Protein AF-0000000085066385 (afdb_homodimer)

Structure (mmCIF, N/CA/C/O backbone):
data_AF-0000000085066385-model_v1
#
loop_
_entity.id
_entity.type
_entity.pdbx_description
1 polymer 'Conserved domain protein'
#
loop_
_atom_site.group_PDB
_atom_site.id
_atom_site.type_symbol
_atom_site.label_atom_id
_atom_site.label_alt_id
_atom_site.label_comp_id
_atom_site.label_asym_id
_atom_site.label_entity_id
_atom_site.label_seq_id
_atom_site.pdbx_PDB_ins_code
_atom_site.Cartn_x
_atom_site.Cartn_y
_atom_site.Cartn_z
_atom_site.occupancy
_atom_site.B_iso_or_equiv
_atom_site.auth_seq_id
_atom_site.auth_comp_id
_atom_site.auth_asym_id
_atom_site.auth_atom_id
_atom_site.pdbx_PDB_model_num
ATOM 1 N N . MET A 1 1 ? -27.312 9.336 3.762 1 67.31 1 MET A N 1
ATOM 2 C CA . MET A 1 1 ? -26.078 8.797 3.209 1 67.31 1 MET A CA 1
ATOM 3 C C . MET A 1 1 ? -25.656 7.539 3.963 1 67.31 1 MET A C 1
ATOM 5 O O . MET A 1 1 ? -25.812 7.453 5.18 1 67.31 1 MET A O 1
ATOM 9 N N . SER A 1 2 ? -25.406 6.488 3.227 1 78.81 2 SER A N 1
ATOM 10 C CA . SER A 1 2 ? -24.984 5.27 3.908 1 78.81 2 SER A CA 1
ATOM 11 C C . SER A 1 2 ? -23.734 5.516 4.766 1 78.81 2 SER A C 1
ATOM 13 O O . SER A 1 2 ? -23.031 6.504 4.57 1 78.81 2 SER A O 1
ATOM 15 N N . ILE A 1 3 ? -23.688 4.879 5.781 1 80.56 3 ILE A N 1
ATOM 16 C CA . ILE A 1 3 ? -22.547 4.98 6.68 1 80.56 3 ILE A CA 1
ATOM 17 C C . ILE A 1 3 ? -21.25 4.906 5.875 1 80.56 3 ILE A C 1
ATOM 19 O O . ILE A 1 3 ? -20.297 5.637 6.156 1 80.56 3 ILE A O 1
ATOM 23 N N . SER A 1 4 ? -21.328 4.125 4.875 1 87 4 SER A N 1
ATOM 24 C CA . SER A 1 4 ? -20.141 3.961 4.031 1 87 4 SER A CA 1
ATOM 25 C C . SER A 1 4 ? -19.859 5.219 3.215 1 87 4 SER A C 1
ATOM 27 O O . SER A 1 4 ? -18.719 5.625 3.059 1 87 4 SER A O 1
ATOM 29 N N . SER A 1 5 ? -20.875 5.809 2.699 1 92 5 SER A N 1
ATOM 30 C CA . SER A 1 5 ? -20.719 7.031 1.917 1 92 5 SER A CA 1
ATOM 31 C C . SER A 1 5 ? -20.219 8.18 2.783 1 92 5 SER A C 1
ATOM 33 O O . SER A 1 5 ? -19.391 8.984 2.346 1 92 5 SER A O 1
ATOM 35 N N . LYS A 1 6 ? -20.719 8.227 3.965 1 95.81 6 LYS A N 1
ATOM 36 C CA . LYS A 1 6 ? -20.297 9.289 4.879 1 95.81 6 LYS A CA 1
ATOM 37 C C . LYS A 1 6 ? -18.828 9.148 5.242 1 95.81 6 LYS A C 1
ATOM 39 O O . LYS A 1 6 ? -18.094 10.141 5.27 1 95.81 6 LYS A O 1
ATOM 44 N N . ALA A 1 7 ? -18.391 7.969 5.574 1 97.69 7 ALA A N 1
ATOM 45 C CA . ALA A 1 7 ? -16.984 7.723 5.91 1 97.69 7 ALA A CA 1
ATOM 46 C C . ALA A 1 7 ? -16.062 8.094 4.75 1 97.69 7 ALA A C 1
ATOM 48 O O . ALA A 1 7 ? -14.992 8.664 4.961 1 97.69 7 ALA A O 1
ATOM 49 N N . LYS A 1 8 ? -16.5 7.77 3.545 1 98.44 8 LYS A N 1
ATOM 50 C CA . LYS A 1 8 ? -15.727 8.125 2.359 1 98.44 8 LYS A CA 1
ATOM 51 C C . LYS A 1 8 ? -15.625 9.641 2.207 1 98.44 8 LYS A C 1
ATOM 53 O O . LYS A 1 8 ? -14.562 10.164 1.85 1 98.44 8 LYS A O 1
ATOM 58 N N . GLU A 1 9 ? -16.719 10.297 2.438 1 98.12 9 GLU A N 1
ATOM 59 C CA . GLU A 1 9 ? -16.734 11.75 2.355 1 98.12 9 GLU A CA 1
ATOM 60 C C . GLU A 1 9 ? -15.812 12.367 3.406 1 98.12 9 GLU A C 1
ATOM 62 O O . GLU A 1 9 ? -15.055 13.297 3.107 1 98.12 9 GLU A O 1
ATOM 67 N N . ILE A 1 10 ? -15.898 11.891 4.594 1 98.44 10 ILE A N 1
ATOM 68 C CA . ILE A 1 10 ? -15.055 12.367 5.68 1 98.44 10 ILE A CA 1
ATOM 69 C C . ILE A 1 10 ? -13.586 12.18 5.312 1 98.44 10 ILE A C 1
ATOM 71 O O . ILE A 1 10 ? -12.773 13.094 5.473 1 98.44 10 ILE A O 1
ATOM 75 N N . LEU A 1 11 ? -13.242 11.016 4.824 1 98.75 11 LEU A N 1
ATOM 76 C CA . LEU A 1 11 ? -11.852 10.719 4.473 1 98.75 11 LEU A CA 1
ATOM 77 C C . LEU A 1 11 ? -11.367 11.641 3.361 1 98.75 11 LEU A C 1
ATOM 79 O O . LEU A 1 11 ? -10.227 12.109 3.391 1 98.75 11 LEU A O 1
ATOM 83 N N . THR A 1 12 ? -12.227 11.883 2.354 1 98.75 12 THR A N 1
ATOM 84 C CA . THR A 1 12 ? -11.891 12.789 1.26 1 98.75 12 THR A CA 1
ATOM 85 C C . THR A 1 12 ? -11.594 14.188 1.787 1 98.75 12 THR A C 1
ATOM 87 O O . THR A 1 12 ? -10.594 14.797 1.409 1 98.75 12 THR A O 1
ATOM 90 N N . GLN A 1 13 ? -12.406 14.648 2.688 1 98.69 13 GLN A N 1
ATOM 91 C CA . GLN A 1 13 ? -12.234 15.977 3.262 1 98.69 13 GLN A CA 1
ATOM 92 C C . GLN A 1 13 ? -11 16.031 4.156 1 98.69 13 GLN A C 1
ATOM 94 O O . GLN A 1 13 ? -10.234 17 4.113 1 98.69 13 GLN A O 1
ATOM 99 N N . PHE A 1 14 ? -10.82 14.977 4.941 1 98.88 14 PHE A N 1
ATOM 100 C CA . PHE A 1 14 ? -9.633 14.867 5.789 1 98.88 14 PHE A CA 1
ATOM 101 C C . PHE A 1 14 ? -8.359 14.945 4.957 1 98.88 14 PHE A C 1
ATOM 103 O O . PHE A 1 14 ? -7.453 15.711 5.277 1 98.88 14 PHE A O 1
ATOM 110 N N . THR A 1 15 ? -8.305 14.188 3.914 1 98.81 15 THR A N 1
ATOM 111 C CA . THR A 1 15 ? -7.133 14.133 3.045 1 98.81 15 THR A CA 1
ATOM 112 C C . THR A 1 15 ? -6.867 15.5 2.414 1 98.81 15 THR A C 1
ATOM 114 O O . THR A 1 15 ? -5.727 15.961 2.383 1 98.81 15 THR A O 1
ATOM 117 N N . ARG A 1 16 ? -7.91 16.109 1.957 1 98.62 16 ARG A N 1
ATOM 118 C CA . ARG A 1 16 ? -7.77 17.422 1.34 1 98.62 16 ARG A CA 1
ATOM 119 C C . ARG A 1 16 ? -7.324 18.453 2.363 1 98.62 16 ARG A C 1
ATOM 121 O O . ARG A 1 16 ? -6.293 19.109 2.188 1 98.62 16 ARG A O 1
ATOM 128 N N . GLU A 1 17 ? -8.047 18.609 3.436 1 98.69 17 GLU A N 1
ATOM 129 C CA . GLU A 1 17 ? -7.84 19.703 4.383 1 98.69 17 GLU A CA 1
ATOM 130 C C . GLU A 1 17 ? -6.523 19.531 5.137 1 98.69 17 GLU A C 1
ATOM 132 O O . GLU A 1 17 ? -5.723 20.469 5.223 1 98.69 17 GLU A O 1
ATOM 137 N N . VAL A 1 18 ? -6.273 18.359 5.652 1 98.75 18 VAL A N 1
ATOM 138 C CA . VAL A 1 18 ? -5.145 18.156 6.559 1 98.75 18 VAL A CA 1
ATOM 139 C C . VAL A 1 18 ? -3.873 17.906 5.75 1 98.75 18 VAL A C 1
ATOM 141 O O . VAL A 1 18 ? -2.861 18.594 5.953 1 98.75 18 VAL A O 1
ATOM 144 N N . TRP A 1 19 ? -3.912 17.094 4.785 1 98.5 19 TRP A N 1
ATOM 145 C CA . TRP A 1 19 ? -2.676 16.656 4.141 1 98.5 19 TRP A CA 1
ATOM 146 C C . TRP A 1 19 ? -2.387 17.5 2.904 1 98.5 19 TRP A C 1
ATOM 148 O O . TRP A 1 19 ? -1.286 18.047 2.756 1 98.5 19 TRP A O 1
ATOM 158 N N . SER A 1 20 ? -3.373 17.688 2.039 1 98.12 20 SER A N 1
ATOM 159 C CA . SER A 1 20 ? -3.113 18.406 0.801 1 98.12 20 SER A CA 1
ATOM 160 C C . SER A 1 20 ? -3.006 19.906 1.051 1 98.12 20 SER A C 1
ATOM 162 O O . SER A 1 20 ? -2.066 20.562 0.582 1 98.12 20 SER A O 1
ATOM 164 N N . GLU A 1 21 ? -3.932 20.469 1.861 1 97.69 21 GLU A N 1
ATOM 165 C CA . GLU A 1 21 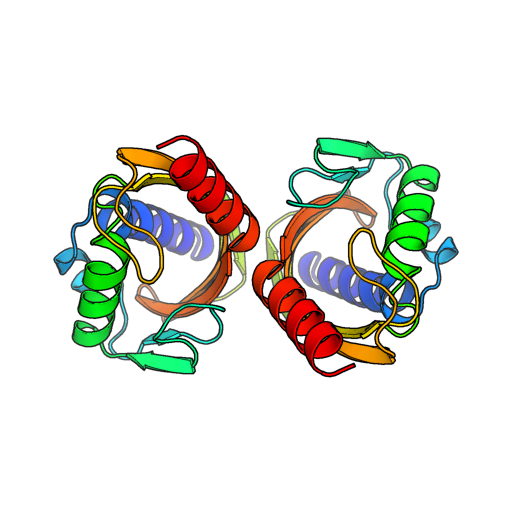? -3.963 21.906 2.104 1 97.69 21 GLU A CA 1
ATOM 166 C C . GLU A 1 21 ? -3.08 22.297 3.289 1 97.69 21 GLU A C 1
ATOM 168 O O . GLU A 1 21 ? -2.734 23.469 3.463 1 97.69 21 GLU A O 1
ATOM 173 N N . GLY A 1 22 ? -2.77 21.359 4.145 1 97.75 22 GLY A N 1
ATOM 174 C CA . GLY A 1 22 ? -1.87 21.609 5.262 1 97.75 22 GLY A CA 1
ATOM 175 C C . GLY A 1 22 ? -2.543 22.297 6.43 1 97.75 22 GLY A C 1
ATOM 176 O O . GLY A 1 22 ? -1.88 22.969 7.23 1 97.75 22 GLY A O 1
ATOM 177 N N . ASN A 1 23 ? -3.857 22.188 6.457 1 98.44 23 ASN A N 1
ATOM 178 C CA . ASN A 1 23 ? -4.578 22.703 7.609 1 98.44 23 ASN A CA 1
ATOM 179 C C . ASN A 1 23 ? -4.457 21.781 8.82 1 98.44 23 ASN A C 1
ATOM 181 O O . ASN A 1 23 ? -5.387 21.047 9.133 1 98.44 23 ASN A O 1
ATOM 185 N N . ILE A 1 24 ? -3.428 21.891 9.562 1 98.5 24 ILE A N 1
ATOM 186 C CA . ILE A 1 24 ? -3.053 21 10.648 1 98.5 24 ILE A CA 1
ATOM 187 C C . ILE A 1 24 ? -4.121 21.031 11.742 1 98.5 24 ILE A C 1
ATOM 189 O O . ILE A 1 24 ? -4.484 20 12.297 1 98.5 24 ILE A O 1
ATOM 193 N N . GLU A 1 25 ? -4.672 22.172 12.016 1 98.5 25 GLU A N 1
ATOM 194 C CA . GLU A 1 25 ? -5.656 22.344 13.078 1 98.5 25 GLU A CA 1
ATOM 195 C C . GLU A 1 25 ? -6.945 21.578 12.766 1 98.5 25 GLU A C 1
ATOM 197 O O . GLU A 1 25 ? -7.672 21.172 13.672 1 98.5 25 GLU A O 1
ATOM 202 N N . ALA A 1 26 ? -7.219 21.438 11.492 1 98.62 26 ALA A N 1
ATOM 203 C CA . ALA A 1 26 ? -8.414 20.703 11.094 1 98.62 26 ALA A CA 1
ATOM 204 C C . ALA A 1 26 ? -8.359 19.266 11.594 1 98.62 26 ALA A C 1
ATOM 206 O O . ALA A 1 26 ? -9.383 18.562 11.617 1 98.62 26 ALA A O 1
ATOM 207 N N . SER A 1 27 ? -7.18 18.766 12.008 1 98.75 27 SER A N 1
ATOM 208 C CA . SER A 1 27 ? -7.059 17.422 12.57 1 98.75 27 SER A CA 1
ATOM 209 C C . SER A 1 27 ? -8 17.234 13.758 1 98.75 27 SER A C 1
ATOM 211 O O . SER A 1 27 ? -8.484 16.125 14 1 98.75 27 SER A O 1
ATOM 213 N N . ASP A 1 28 ? -8.32 18.312 14.477 1 98.62 28 ASP A N 1
ATOM 214 C CA . ASP A 1 28 ? -9.203 18.266 15.633 1 98.62 28 ASP A CA 1
ATOM 215 C C . ASP A 1 28 ? -10.586 17.734 15.242 1 98.62 28 ASP A C 1
ATOM 217 O O . ASP A 1 28 ? -11.266 17.109 16.062 1 98.62 28 ASP A O 1
ATOM 221 N N . LYS A 1 29 ? -10.945 17.984 14.008 1 98.31 29 LYS A N 1
ATOM 222 C CA . LYS A 1 29 ? -12.258 17.594 13.492 1 98.31 29 LYS A CA 1
ATOM 223 C C . LYS A 1 29 ? -12.289 16.109 13.133 1 98.31 29 LYS A C 1
ATOM 225 O O . LYS A 1 29 ? -13.344 15.469 13.195 1 98.31 29 LYS A O 1
ATOM 230 N N . TYR A 1 30 ? -11.18 15.5 12.773 1 98.81 30 TYR A N 1
ATOM 231 C CA . TYR A 1 30 ? -11.195 14.211 12.094 1 98.81 30 TYR A CA 1
ATOM 232 C C . TYR A 1 30 ? -10.578 13.125 12.961 1 98.81 30 TYR A C 1
ATOM 234 O O . TYR A 1 30 ? -10.945 11.953 12.859 1 98.81 30 TYR A O 1
ATOM 242 N N . ILE A 1 31 ? -9.609 13.461 13.805 1 98.94 31 ILE A N 1
ATOM 243 C CA . ILE A 1 31 ? -8.773 12.477 14.484 1 98.94 31 ILE A CA 1
ATOM 244 C C . ILE A 1 31 ? -9.359 12.164 15.859 1 98.94 31 ILE A C 1
ATOM 246 O O . ILE A 1 31 ? -9.75 13.07 16.594 1 98.94 31 ILE A O 1
ATOM 250 N N . ALA A 1 32 ? -9.477 10.914 16.188 1 98.88 32 ALA A N 1
ATOM 251 C CA . ALA A 1 32 ? -9.938 10.461 17.5 1 98.88 32 ALA A CA 1
ATOM 252 C C . ALA A 1 32 ? -8.906 10.766 18.578 1 98.88 32 ALA A C 1
ATOM 254 O O . ALA A 1 32 ? -7.727 10.969 18.281 1 98.88 32 ALA A O 1
ATOM 255 N N . PRO A 1 33 ? -9.305 10.758 19.828 1 98.62 33 PRO A N 1
ATOM 256 C CA . PRO A 1 33 ? -8.375 11.031 20.922 1 98.62 33 PRO A CA 1
ATOM 257 C C . PRO A 1 33 ? -7.219 10.039 20.984 1 98.62 33 PRO A C 1
ATOM 259 O O . PRO A 1 33 ? -6.133 10.383 21.453 1 98.62 33 PRO A O 1
ATOM 262 N N . LYS A 1 34 ? -7.535 8.875 20.562 1 98.69 34 LYS A N 1
ATOM 263 C CA . LYS A 1 34 ? -6.504 7.855 20.391 1 98.69 34 LYS A CA 1
ATOM 264 C C . LYS A 1 34 ? -6.391 7.414 18.938 1 98.69 34 LYS A C 1
ATOM 266 O O . LYS A 1 34 ? -7.363 6.941 18.344 1 98.69 34 LYS A O 1
ATOM 271 N N . TYR A 1 35 ? -5.258 7.578 18.375 1 98.94 35 TYR A N 1
ATOM 272 C CA . TYR A 1 35 ? -4.969 7.234 16.984 1 98.94 35 TYR A CA 1
ATOM 273 C C . TYR A 1 35 ? -3.734 6.348 16.891 1 98.94 35 TYR A C 1
ATOM 275 O O . TYR A 1 35 ? -2.652 6.727 17.344 1 98.94 35 TYR A O 1
ATOM 283 N N . THR A 1 36 ? -3.834 5.215 16.25 1 98.94 36 THR A N 1
ATOM 284 C CA . THR A 1 36 ? -2.715 4.281 16.188 1 98.94 36 THR A CA 1
ATOM 285 C C . THR A 1 36 ? -2.17 4.168 14.773 1 98.94 36 THR A C 1
ATOM 287 O O . THR A 1 36 ? -2.924 3.916 13.828 1 98.94 36 THR A O 1
ATOM 290 N N . VAL A 1 37 ? -0.888 4.434 14.609 1 98.88 37 VAL A N 1
ATOM 291 C CA . VAL A 1 37 ? -0.219 4.098 13.359 1 98.88 37 VAL A CA 1
ATOM 292 C C . VAL A 1 37 ? 0.14 2.611 13.344 1 98.88 37 VAL A C 1
ATOM 294 O O . VAL A 1 37 ? 1.237 2.229 13.758 1 98.88 37 VAL A O 1
ATOM 297 N N . LEU A 1 38 ? -0.704 1.814 12.852 1 98.81 38 LEU A N 1
ATOM 298 C CA . LEU A 1 38 ? -0.593 0.365 12.977 1 98.81 38 LEU A CA 1
ATOM 299 C C . LEU A 1 38 ? 0.588 -0.161 12.164 1 98.81 38 LEU A C 1
ATOM 301 O O . LEU A 1 38 ? 1.321 -1.038 12.633 1 98.81 38 LEU A O 1
ATOM 305 N N . HIS A 1 39 ? 0.678 0.311 10.984 1 98.88 39 HIS A N 1
ATOM 306 C CA . HIS A 1 39 ? 1.702 -0.105 10.031 1 98.88 39 HIS A CA 1
ATOM 307 C C . HIS A 1 39 ? 1.972 0.985 9 1 98.88 39 HIS A C 1
ATOM 309 O O . HIS A 1 39 ? 1.042 1.489 8.367 1 98.88 39 HIS A O 1
ATOM 315 N N . ASP A 1 40 ? 3.186 1.391 8.852 1 98.69 40 ASP A N 1
ATOM 316 C CA . ASP A 1 40 ? 3.615 2.441 7.934 1 98.69 40 ASP A CA 1
ATOM 317 C C . ASP A 1 40 ? 5.137 2.455 7.785 1 98.69 40 ASP A C 1
ATOM 319 O O . ASP A 1 40 ? 5.812 3.303 8.367 1 98.69 40 ASP A O 1
ATOM 323 N N . PRO A 1 41 ? 5.637 1.505 6.957 1 98.19 41 PRO A N 1
ATOM 324 C CA . PRO A 1 41 ? 7.094 1.432 6.844 1 98.19 41 PRO A CA 1
ATOM 325 C C . PRO A 1 41 ? 7.73 2.785 6.535 1 98.19 41 PRO A C 1
ATOM 327 O O . PRO A 1 41 ? 7.27 3.5 5.641 1 98.19 41 PRO A O 1
ATOM 330 N N . GLY A 1 42 ? 8.758 3.115 7.34 1 94.94 42 GLY A N 1
ATOM 331 C CA . GLY A 1 42 ? 9.492 4.348 7.109 1 94.94 42 GLY A CA 1
ATOM 332 C C . GLY A 1 42 ? 8.969 5.52 7.918 1 94.94 42 GLY A C 1
ATOM 333 O O . GLY A 1 42 ? 9.641 6.543 8.047 1 94.94 42 GLY A O 1
ATOM 334 N N . ASP A 1 43 ? 7.66 5.465 8.344 1 96.88 43 ASP A N 1
ATOM 335 C CA . ASP A 1 43 ? 7.102 6.5 9.211 1 96.88 43 ASP A CA 1
ATOM 336 C C . ASP A 1 43 ? 7.699 6.426 10.609 1 96.88 43 ASP A C 1
ATOM 338 O O . ASP A 1 43 ? 7.66 5.375 11.258 1 96.88 43 ASP A O 1
ATOM 342 N N . PRO A 1 44 ? 8.18 7.547 11.164 1 96.5 44 PRO A N 1
ATOM 343 C CA . PRO A 1 44 ? 8.773 7.539 12.5 1 96.5 44 PRO A CA 1
ATOM 344 C C . PRO A 1 44 ? 7.773 7.156 13.586 1 96.5 44 PRO A C 1
ATOM 346 O O . PRO A 1 44 ? 8.172 6.797 14.695 1 96.5 44 PRO A O 1
ATOM 349 N N . TRP A 1 45 ? 6.523 7.211 13.328 1 98.38 45 TRP A N 1
ATOM 350 C CA . TRP A 1 45 ? 5.5 6.965 14.344 1 98.38 45 TRP A CA 1
ATOM 351 C C . TRP A 1 45 ? 4.91 5.566 14.188 1 98.38 45 TRP A C 1
ATOM 353 O O . TRP A 1 45 ? 3.922 5.227 14.836 1 98.38 45 TRP A O 1
ATOM 363 N N . GLU A 1 46 ? 5.445 4.758 13.289 1 98.44 46 GLU A N 1
ATOM 364 C CA . GLU A 1 46 ? 4.922 3.406 13.094 1 98.44 46 GLU A CA 1
ATOM 365 C C . GLU A 1 46 ? 4.828 2.656 14.422 1 98.44 46 GLU A C 1
ATOM 367 O O . GLU A 1 46 ? 5.781 2.645 15.203 1 98.44 46 GLU A O 1
ATOM 372 N N . GLY A 1 47 ? 3.709 2.049 14.656 1 98.38 47 GLY A N 1
ATOM 373 C CA . GLY A 1 47 ? 3.5 1.241 15.844 1 98.38 47 GLY A CA 1
ATOM 374 C C . GLY A 1 47 ? 3.127 2.061 17.062 1 98.38 47 GLY A C 1
ATOM 375 O O . GLY A 1 47 ? 2.871 1.509 18.141 1 98.38 47 GLY A O 1
ATOM 376 N N . ARG A 1 48 ? 3.002 3.355 16.922 1 98.69 48 ARG A N 1
ATOM 377 C CA . ARG A 1 48 ? 2.734 4.227 18.062 1 98.69 48 ARG A CA 1
ATOM 378 C C . ARG A 1 48 ? 1.265 4.629 18.109 1 98.69 48 ARG A C 1
ATOM 380 O O . ARG A 1 48 ? 0.585 4.645 17.078 1 98.69 48 ARG A O 1
ATOM 387 N N . GLU A 1 49 ? 0.815 4.824 19.297 1 98.81 49 GLU A N 1
ATOM 388 C CA . GLU A 1 49 ? -0.473 5.465 19.531 1 98.81 49 GLU A CA 1
ATOM 389 C C . GLU A 1 49 ? -0.301 6.957 19.812 1 98.81 49 GLU A C 1
ATOM 391 O O . GLU A 1 49 ? 0.526 7.352 20.641 1 98.81 49 GLU A O 1
ATOM 396 N N . LEU A 1 50 ? -1.007 7.73 19.125 1 98.88 50 LEU A N 1
ATOM 397 C CA . LEU A 1 50 ? -0.923 9.188 19.219 1 98.88 50 LEU A CA 1
ATOM 398 C C . LEU A 1 50 ? -2.23 9.773 19.734 1 98.88 50 LEU A C 1
ATOM 400 O O . LEU A 1 50 ? -3.312 9.273 19.406 1 98.88 50 LEU A O 1
ATOM 404 N N . ASP A 1 51 ? -2.141 10.828 20.531 1 98.75 51 ASP A N 1
ATOM 405 C CA . ASP A 1 51 ? -3.293 11.711 20.703 1 98.75 51 ASP A CA 1
ATOM 406 C C . ASP A 1 51 ? -3.369 12.727 19.562 1 98.75 51 ASP A C 1
ATOM 408 O O . ASP A 1 51 ? -2.576 12.672 18.609 1 98.75 51 ASP A O 1
ATOM 412 N N . VAL A 1 52 ? -4.316 13.617 19.625 1 98.81 52 VAL A N 1
ATOM 413 C CA . VAL A 1 52 ? -4.543 14.555 18.531 1 98.81 52 VAL A CA 1
ATOM 414 C C . VAL A 1 52 ? -3.326 15.461 18.359 1 98.81 52 VAL A C 1
ATOM 416 O O . VAL A 1 52 ? -2.912 15.758 17.234 1 98.81 52 VAL A O 1
ATOM 419 N N . ALA A 1 53 ? -2.707 15.914 19.438 1 98.75 53 ALA A N 1
ATOM 420 C CA . ALA A 1 53 ? -1.508 16.75 19.375 1 98.75 53 ALA A CA 1
ATOM 421 C C . ALA A 1 53 ? -0.359 16 18.703 1 98.75 53 ALA A C 1
ATOM 423 O O . ALA A 1 53 ? 0.372 16.594 17.891 1 98.75 53 ALA A O 1
ATOM 424 N N . GLY A 1 54 ? -0.199 14.773 19.094 1 98.81 54 GLY A N 1
ATOM 425 C CA . GLY A 1 54 ? 0.814 13.953 18.438 1 98.81 54 GLY A CA 1
ATOM 426 C C . GLY A 1 54 ? 0.589 13.781 16.953 1 98.81 54 GLY A C 1
ATOM 427 O O . GLY A 1 54 ? 1.542 13.789 16.172 1 98.81 54 GLY A O 1
ATOM 428 N N . TYR A 1 55 ? -0.637 13.602 16.547 1 98.88 55 TYR A N 1
ATOM 429 C CA . TYR A 1 55 ? -0.941 13.492 15.125 1 98.88 55 TYR A CA 1
ATOM 430 C C . TYR A 1 55 ? -0.607 14.781 14.391 1 98.88 55 TYR A C 1
ATOM 432 O O . TYR A 1 55 ? -0.084 14.75 13.273 1 98.88 55 TYR A O 1
ATOM 440 N N . LYS A 1 56 ? -0.984 15.906 15.016 1 98.81 56 LYS A N 1
ATOM 441 C CA . LYS A 1 56 ? -0.657 17.188 14.414 1 98.81 56 LYS A CA 1
ATOM 442 C C . LYS A 1 56 ? 0.848 17.344 14.211 1 98.81 56 LYS A C 1
ATOM 444 O O . LYS A 1 56 ? 1.294 17.844 13.18 1 98.81 56 LYS A O 1
ATOM 449 N N . GLU A 1 57 ? 1.616 16.906 15.133 1 98.62 57 GLU A N 1
ATOM 450 C CA . GLU A 1 57 ? 3.07 16.922 15 1 98.62 57 GLU A CA 1
ATOM 451 C C . GLU A 1 57 ? 3.525 16.047 13.836 1 98.62 57 GLU A C 1
ATOM 453 O O . GLU A 1 57 ? 4.461 16.391 13.117 1 98.62 57 GLU A O 1
ATOM 458 N N . ARG A 1 58 ? 2.926 14.906 13.688 1 98.5 58 ARG A N 1
ATOM 459 C CA . ARG A 1 58 ? 3.211 14.023 12.562 1 98.5 58 ARG A CA 1
ATOM 460 C C . ARG A 1 58 ? 2.965 14.727 11.234 1 98.5 58 ARG A C 1
ATOM 462 O O . ARG A 1 58 ? 3.811 14.695 10.336 1 98.5 58 ARG A O 1
ATOM 469 N N . VAL A 1 59 ? 1.831 15.359 11.109 1 98.5 59 VAL A N 1
ATOM 470 C CA . VAL A 1 59 ? 1.486 16.062 9.875 1 98.5 59 VAL A CA 1
ATOM 471 C C . VAL A 1 59 ? 2.518 17.156 9.602 1 98.5 59 VAL A C 1
ATOM 473 O O . VAL A 1 59 ? 3.045 17.25 8.492 1 98.5 59 VAL A O 1
ATOM 476 N N . LYS A 1 60 ? 2.803 17.938 10.641 1 98 60 LYS A N 1
ATOM 477 C CA . LYS A 1 60 ? 3.771 19.016 10.516 1 98 60 LYS A CA 1
ATOM 478 C C . LYS A 1 60 ? 5.121 18.5 10.039 1 98 60 LYS A C 1
ATOM 480 O O . LYS A 1 60 ? 5.711 19.047 9.102 1 98 60 LYS A O 1
ATOM 485 N N . THR A 1 61 ? 5.566 17.5 10.656 1 97.06 61 THR A N 1
ATOM 486 C CA . THR A 1 61 ? 6.883 16.938 10.367 1 97.06 61 THR A CA 1
ATOM 487 C C . THR A 1 61 ? 6.93 16.375 8.953 1 97.06 61 THR A C 1
ATOM 489 O O . THR A 1 61 ? 7.867 16.641 8.203 1 97.06 61 THR A O 1
ATOM 492 N N . LEU A 1 62 ? 5.941 15.656 8.539 1 96.62 62 LEU A N 1
ATOM 493 C CA . LEU A 1 62 ? 5.969 14.922 7.277 1 96.62 62 LEU A CA 1
ATOM 494 C C . LEU A 1 62 ? 5.723 15.867 6.102 1 96.62 62 LEU A C 1
ATOM 496 O O . LEU A 1 62 ? 6.098 15.562 4.969 1 96.62 62 LEU A O 1
ATOM 500 N N . ARG A 1 63 ? 5.121 16.984 6.371 1 97.25 63 ARG A N 1
ATOM 501 C CA . ARG A 1 63 ? 4.844 17.938 5.297 1 97.25 63 ARG A CA 1
ATOM 502 C C . ARG A 1 63 ? 5.996 18.922 5.117 1 97.25 63 ARG A C 1
ATOM 504 O O . ARG A 1 63 ? 6.066 19.625 4.113 1 97.25 63 ARG A O 1
ATOM 511 N N . ALA A 1 64 ? 6.887 18.984 6.098 1 96.5 64 ALA A N 1
ATOM 512 C CA . ALA A 1 64 ? 7.891 20.047 6.184 1 96.5 64 ALA A CA 1
ATOM 513 C C . ALA A 1 64 ? 8.711 20.125 4.898 1 96.5 64 ALA A C 1
ATOM 515 O O . ALA A 1 64 ? 8.93 21.219 4.363 1 96.5 64 ALA A O 1
ATOM 516 N N . ALA A 1 65 ? 9.125 18.969 4.414 1 96.12 65 ALA A N 1
ATOM 517 C CA . ALA A 1 65 ? 9.984 18.969 3.236 1 96.12 65 ALA A CA 1
ATOM 518 C C . ALA A 1 65 ? 9.164 19.078 1.956 1 96.12 65 ALA A C 1
ATOM 520 O O . ALA A 1 65 ? 9.711 19.359 0.883 1 96.12 65 ALA A O 1
ATOM 521 N N . PHE A 1 66 ? 7.809 18.891 2.074 1 97.44 66 PHE A N 1
ATOM 522 C CA . PHE A 1 66 ? 6.91 18.844 0.927 1 97.44 66 PHE A CA 1
ATOM 523 C C . PHE A 1 66 ? 5.652 19.656 1.188 1 97.44 66 PHE A C 1
ATOM 525 O O . PHE A 1 66 ? 4.539 19.125 1.166 1 97.44 66 PHE A O 1
ATOM 532 N N . PRO A 1 67 ? 5.773 20.953 1.33 1 96.56 67 PRO A N 1
ATOM 533 C CA . PRO A 1 67 ? 4.648 21.766 1.793 1 96.56 67 PRO A CA 1
ATOM 534 C C . PRO A 1 67 ? 3.555 21.922 0.737 1 96.56 67 PRO A C 1
ATOM 536 O O . PRO A 1 67 ? 2.428 22.297 1.062 1 96.56 67 PRO A O 1
ATOM 539 N N . ASP A 1 68 ? 3.873 21.641 -0.577 1 97.94 68 ASP A N 1
ATOM 540 C CA . ASP A 1 68 ? 2.887 21.781 -1.644 1 97.94 68 ASP A CA 1
ATOM 541 C C . ASP A 1 68 ? 2.32 20.422 -2.051 1 97.94 68 ASP A C 1
ATOM 543 O O . ASP A 1 68 ? 1.795 20.266 -3.154 1 97.94 68 ASP A O 1
ATOM 547 N N . GLN A 1 69 ? 2.502 19.453 -1.184 1 98.38 69 GLN A N 1
ATOM 548 C CA . GLN A 1 69 ? 2.066 18.094 -1.494 1 98.38 69 GLN A CA 1
ATOM 549 C C . GLN A 1 69 ? 0.577 18.047 -1.822 1 98.38 69 GLN A C 1
ATOM 551 O O . GLN A 1 69 ? -0.202 18.844 -1.294 1 98.38 69 GLN A O 1
ATOM 556 N N . CYS A 1 70 ? 0.224 17.125 -2.668 1 98.12 70 CYS A N 1
ATOM 557 C CA . CYS A 1 70 ? -1.154 16.906 -3.098 1 98.12 70 CYS A CA 1
ATOM 558 C C . CYS A 1 70 ? -1.44 15.43 -3.305 1 98.12 70 CYS A C 1
ATOM 560 O O . CYS A 1 70 ? -0.616 14.703 -3.867 1 98.12 70 CYS A O 1
ATOM 562 N N . PHE A 1 71 ? -2.613 15.062 -2.861 1 98.62 71 PHE A N 1
ATOM 563 C CA . PHE A 1 71 ? -3.088 13.695 -3.059 1 98.62 71 PHE A CA 1
ATOM 564 C C . PHE A 1 71 ? -4.184 13.656 -4.117 1 98.62 71 PHE A C 1
ATOM 566 O O . PHE A 1 71 ? -5.145 14.422 -4.055 1 98.62 71 PHE A O 1
ATOM 573 N N . ASP A 1 72 ? -4.02 12.859 -5.066 1 98.69 72 ASP A N 1
ATOM 574 C CA . ASP A 1 72 ? -5.066 12.492 -6.016 1 98.69 72 ASP A CA 1
ATOM 575 C C . ASP A 1 72 ? -5.648 11.117 -5.691 1 98.69 72 ASP A C 1
ATOM 577 O O . ASP A 1 72 ? -4.988 10.094 -5.883 1 98.69 72 ASP A O 1
ATOM 581 N N . ILE A 1 73 ? -6.852 11.125 -5.137 1 98.81 73 ILE A N 1
ATOM 582 C CA . ILE A 1 73 ? -7.484 9.883 -4.727 1 98.81 73 ILE A CA 1
ATOM 583 C C . ILE A 1 73 ? -7.863 9.062 -5.961 1 98.81 73 ILE A C 1
ATOM 585 O O . ILE A 1 73 ? -8.57 9.555 -6.844 1 98.81 73 ILE A O 1
ATOM 589 N N . GLN A 1 74 ? -7.391 7.852 -6.004 1 98.88 74 GLN A N 1
ATOM 590 C CA . GLN A 1 74 ? -7.629 6.973 -7.148 1 98.88 74 GLN A CA 1
ATOM 591 C C . GLN A 1 74 ? -8.797 6.027 -6.883 1 98.88 74 GLN A C 1
ATOM 593 O O . GLN A 1 74 ? -9.484 5.605 -7.812 1 98.88 74 GLN A O 1
ATOM 598 N N . GLY A 1 75 ? -9.016 5.68 -5.66 1 98.69 75 GLY A N 1
ATOM 599 C CA . GLY A 1 75 ? -10.102 4.809 -5.238 1 98.69 75 GLY A CA 1
ATOM 600 C C . GLY A 1 75 ? -10.414 4.922 -3.758 1 98.69 75 GLY A C 1
ATOM 601 O O . GLY A 1 75 ? -9.539 5.238 -2.953 1 98.69 75 GLY A O 1
ATOM 602 N N . LEU A 1 76 ? -11.68 4.727 -3.432 1 98.81 76 LEU A N 1
ATOM 603 C CA . LEU A 1 76 ? -12.172 4.641 -2.061 1 98.81 76 LEU A CA 1
ATOM 604 C C . LEU A 1 76 ? -13.031 3.395 -1.872 1 98.81 76 LEU A C 1
ATOM 606 O O . LEU A 1 76 ? -14.016 3.199 -2.588 1 98.81 76 LEU A O 1
ATOM 610 N N . PHE A 1 77 ? -12.656 2.559 -0.909 1 98.62 77 PHE A N 1
ATOM 611 C CA . PHE A 1 77 ? -13.344 1.299 -0.64 1 98.62 77 PHE A CA 1
ATOM 612 C C . PHE A 1 77 ? -13.711 1.187 0.834 1 98.62 77 PHE A C 1
ATOM 614 O O . PHE A 1 77 ? -12.836 1.157 1.699 1 98.62 77 PHE A O 1
ATOM 621 N N . ALA A 1 78 ? -15 1.144 1.135 1 98.25 78 ALA A N 1
ATOM 622 C CA . ALA A 1 78 ? -15.469 1.121 2.52 1 98.25 78 ALA A CA 1
ATOM 623 C C . ALA A 1 78 ? -15.961 -0.269 2.91 1 98.25 78 ALA A C 1
ATOM 625 O O . ALA A 1 78 ? -16.625 -0.943 2.121 1 98.25 78 ALA A O 1
ATOM 626 N N . ASP A 1 79 ? -15.609 -0.753 4.09 1 97.44 79 ASP A N 1
ATOM 627 C CA . ASP A 1 79 ? -16.062 -2.002 4.691 1 97.44 79 ASP A CA 1
ATOM 628 C C . ASP A 1 79 ? -16.141 -1.887 6.211 1 97.44 79 ASP A C 1
ATOM 630 O O . ASP A 1 79 ? -15.109 -1.853 6.887 1 97.44 79 ASP A O 1
ATOM 634 N N . GLY A 1 80 ? -17.344 -1.926 6.715 1 95.38 80 GLY A N 1
ATOM 635 C CA . GLY A 1 80 ? -17.484 -1.729 8.148 1 95.38 80 GLY A CA 1
ATOM 636 C C . GLY A 1 80 ? -16.922 -0.404 8.625 1 95.38 80 GLY A C 1
ATOM 637 O O . GLY A 1 80 ? -17.297 0.656 8.125 1 95.38 80 GLY A O 1
ATOM 638 N N . ASP A 1 81 ? -15.961 -0.515 9.5 1 96.38 81 ASP A N 1
ATOM 639 C CA . ASP A 1 81 ? -15.391 0.679 10.117 1 96.38 81 ASP A CA 1
ATOM 640 C C . ASP A 1 81 ? -14.055 1.041 9.477 1 96.38 81 ASP A C 1
ATOM 642 O O . ASP A 1 81 ? -13.219 1.699 10.094 1 96.38 81 ASP A O 1
ATOM 646 N N . ALA A 1 82 ? -13.906 0.593 8.297 1 98.5 82 ALA A N 1
ATOM 647 C CA . ALA A 1 82 ? -12.664 0.896 7.586 1 98.5 82 ALA A CA 1
ATOM 648 C C . ALA A 1 82 ? -12.945 1.474 6.203 1 98.5 82 ALA A C 1
ATOM 650 O O . ALA A 1 82 ? -13.93 1.103 5.559 1 98.5 82 ALA A O 1
ATOM 651 N N . VAL A 1 83 ? -12.125 2.396 5.77 1 98.88 83 VAL A N 1
ATOM 652 C CA . VAL A 1 83 ? -12.102 2.885 4.395 1 98.88 83 VAL A CA 1
ATOM 653 C C . VAL A 1 83 ? -10.68 2.797 3.838 1 98.88 83 VAL A C 1
ATOM 655 O O . VAL A 1 83 ? -9.734 3.287 4.457 1 98.88 83 VAL A O 1
ATOM 658 N N . VAL A 1 84 ? -10.555 2.129 2.697 1 98.94 84 VAL A N 1
ATOM 659 C CA . VAL A 1 84 ? -9.266 2.047 2.016 1 98.94 84 VAL A CA 1
ATOM 660 C C . VAL A 1 84 ? -9.195 3.105 0.919 1 98.94 84 VAL A C 1
ATOM 662 O O . VAL A 1 84 ? -10.156 3.309 0.177 1 98.94 84 VAL A O 1
ATOM 665 N N . MET A 1 85 ? -8.078 3.75 0.888 1 98.94 85 MET A N 1
ATOM 666 C CA . MET A 1 85 ? -7.816 4.793 -0.097 1 98.94 85 MET A CA 1
ATOM 667 C C . MET A 1 85 ? -6.555 4.484 -0.895 1 98.94 85 MET A C 1
ATOM 669 O O . MET A 1 85 ? -5.5 4.215 -0.317 1 98.94 85 MET A O 1
ATOM 673 N N . THR A 1 86 ? -6.684 4.445 -2.232 1 98.94 86 THR A N 1
ATOM 674 C CA . THR A 1 86 ? -5.516 4.453 -3.105 1 98.94 86 THR A CA 1
ATOM 675 C C . THR A 1 86 ? -5.285 5.848 -3.686 1 98.94 86 THR A C 1
ATOM 677 O O . THR A 1 86 ? -6.238 6.582 -3.943 1 98.94 86 THR A O 1
ATOM 680 N N . TRP A 1 87 ? -4.031 6.152 -3.828 1 98.88 87 TRP A N 1
ATOM 681 C CA . TRP A 1 87 ? -3.779 7.551 -4.16 1 98.88 87 TRP A CA 1
ATOM 682 C C . TRP A 1 87 ? -2.453 7.703 -4.898 1 98.88 87 TRP A C 1
ATOM 684 O O . TRP A 1 87 ? -1.567 6.855 -4.777 1 98.88 87 TRP A O 1
ATOM 694 N N . LEU A 1 88 ? -2.365 8.703 -5.68 1 98.88 88 LEU A N 1
ATOM 695 C CA . LEU A 1 88 ? -1.142 9.281 -6.223 1 98.88 88 LEU A CA 1
ATOM 696 C C . LEU A 1 88 ? -0.782 10.57 -5.492 1 98.88 88 LEU A C 1
ATOM 698 O O . LEU A 1 88 ? -1.664 11.367 -5.148 1 98.88 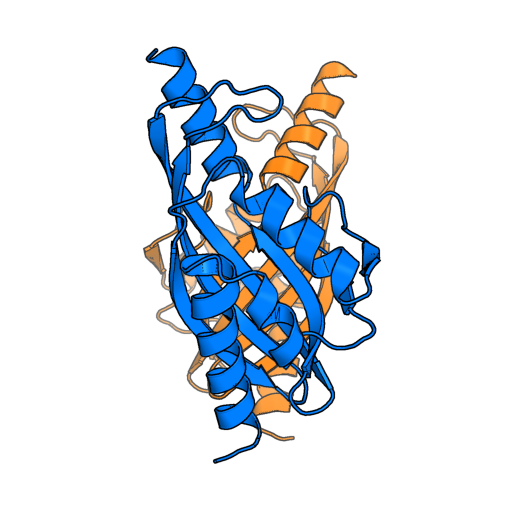88 LEU A O 1
ATOM 702 N N . TRP A 1 89 ? 0.45 10.758 -5.23 1 98.75 89 TRP A N 1
ATOM 703 C CA . TRP A 1 89 ? 0.979 11.883 -4.461 1 98.75 89 TRP A CA 1
ATOM 704 C C . TRP A 1 89 ? 2.037 12.633 -5.258 1 98.75 89 TRP A C 1
ATOM 706 O O . TRP A 1 89 ? 2.881 12.023 -5.918 1 98.75 89 TRP A O 1
ATOM 716 N N . THR A 1 90 ? 1.962 13.93 -5.305 1 98.69 90 THR A N 1
ATOM 717 C CA . THR A 1 90 ? 2.971 14.789 -5.91 1 98.69 90 THR A CA 1
ATOM 718 C C . THR A 1 90 ? 3.371 15.906 -4.953 1 98.69 90 THR A C 1
ATOM 720 O O . THR A 1 90 ? 2.541 16.406 -4.191 1 98.69 90 THR A O 1
ATOM 723 N N . ALA A 1 91 ? 4.59 16.266 -4.988 1 98.38 91 ALA A N 1
ATOM 724 C CA . ALA A 1 91 ? 5.09 17.375 -4.176 1 98.38 91 ALA A CA 1
ATOM 725 C C . ALA A 1 91 ? 6.453 17.844 -4.676 1 98.38 91 ALA A C 1
ATOM 727 O O . ALA A 1 91 ? 7.148 17.125 -5.383 1 98.38 91 ALA A O 1
ATOM 728 N N . THR A 1 92 ? 6.77 19.047 -4.352 1 98.06 92 THR A N 1
ATOM 729 C CA . THR A 1 92 ? 8.109 19.562 -4.621 1 98.06 92 THR A CA 1
ATOM 730 C C . THR A 1 92 ? 9.008 19.406 -3.4 1 98.06 92 THR A C 1
ATOM 732 O O . THR A 1 92 ? 8.602 19.703 -2.275 1 98.06 92 THR A O 1
ATOM 735 N N . HIS A 1 93 ? 10.188 18.875 -3.604 1 97.69 93 HIS A N 1
ATOM 736 C CA . HIS A 1 93 ? 11.172 18.703 -2.537 1 97.69 93 HIS A CA 1
ATOM 737 C C . HIS A 1 93 ? 11.828 20.031 -2.18 1 97.69 93 HIS A C 1
ATOM 739 O O . HIS A 1 93 ? 12.828 20.422 -2.791 1 97.69 93 HIS A O 1
ATOM 745 N N . LYS A 1 94 ? 11.391 20.656 -1.064 1 97.12 94 LYS A N 1
ATOM 746 C CA . LYS A 1 94 ? 11.773 22.047 -0.839 1 97.12 94 LYS A CA 1
ATOM 747 C C . LYS A 1 94 ? 12.711 22.156 0.359 1 97.12 94 LYS A C 1
ATOM 749 O O . LYS A 1 94 ? 13.367 23.188 0.54 1 97.12 94 LYS A O 1
ATOM 754 N N . GLU A 1 95 ? 12.727 21.172 1.249 1 96.25 95 GLU A N 1
ATOM 755 C CA . GLU A 1 95 ? 13.633 21.188 2.396 1 96.25 95 GLU A CA 1
ATOM 756 C C . GLU A 1 95 ? 14.43 19.875 2.479 1 96.25 95 GLU A C 1
ATOM 758 O O . GLU A 1 95 ? 14.062 18.875 1.863 1 96.25 95 GLU A O 1
ATOM 763 N N . ASP A 1 96 ? 15.477 19.953 3.26 1 94.5 96 ASP A N 1
ATOM 764 C CA . ASP A 1 96 ? 16.359 18.797 3.402 1 94.5 96 ASP A CA 1
ATOM 765 C C . ASP A 1 96 ? 15.656 17.656 4.133 1 94.5 96 ASP A C 1
ATOM 767 O O . ASP A 1 96 ? 14.922 17.891 5.09 1 94.5 96 ASP A O 1
ATOM 771 N N . ILE A 1 97 ? 15.875 16.5 3.57 1 93.31 97 ILE A N 1
ATOM 772 C CA . ILE A 1 97 ? 15.562 15.305 4.336 1 93.31 97 ILE A CA 1
ATOM 773 C C . ILE A 1 97 ? 16.828 14.492 4.57 1 93.31 97 ILE A C 1
ATOM 775 O O . ILE A 1 97 ? 17.844 14.688 3.887 1 93.31 97 ILE A O 1
ATOM 779 N N . PRO A 1 98 ? 16.766 13.688 5.691 1 87.38 98 PRO A N 1
ATOM 780 C CA . PRO A 1 98 ? 18 12.945 5.98 1 87.38 98 PRO A CA 1
ATOM 781 C C . PRO A 1 98 ? 18.547 12.227 4.754 1 87.38 98 PRO A C 1
ATOM 783 O O . PRO A 1 98 ? 17.828 11.477 4.094 1 87.38 98 PRO A O 1
ATOM 786 N N . GLY A 1 99 ? 19.766 12.602 4.383 1 89.62 99 GLY A N 1
ATOM 787 C CA . GLY A 1 99 ? 20.453 11.945 3.283 1 89.62 99 GLY A CA 1
ATOM 788 C C . GLY A 1 99 ? 20.25 12.633 1.949 1 89.62 99 GLY A C 1
ATOM 789 O O . GLY A 1 99 ? 20.922 12.328 0.971 1 89.62 99 GLY A O 1
ATOM 790 N N . PHE A 1 100 ? 19.266 13.555 2.002 1 94.06 100 PHE A N 1
ATOM 791 C CA . PHE A 1 100 ? 18.938 14.203 0.737 1 94.06 100 PHE A CA 1
ATOM 792 C C . PHE A 1 100 ? 18.703 15.695 0.94 1 94.06 100 PHE A C 1
ATOM 794 O O . PHE A 1 100 ? 17.656 16.094 1.472 1 94.06 100 PHE A O 1
ATOM 801 N N . PRO A 1 101 ? 19.719 16.469 0.397 1 93.44 101 PRO A N 1
ATOM 802 C CA . PRO A 1 101 ? 19.422 17.906 0.357 1 93.44 101 PRO A CA 1
ATOM 803 C C . PRO A 1 101 ? 18.25 18.234 -0.564 1 93.44 101 PRO A C 1
ATOM 805 O O . PRO A 1 101 ? 17.891 17.438 -1.433 1 93.44 101 PRO A O 1
ATOM 808 N N . SER A 1 102 ? 17.719 19.391 -0.292 1 94.88 102 SER A N 1
ATOM 809 C CA . SER A 1 102 ? 16.609 19.828 -1.137 1 94.88 102 SER A CA 1
ATOM 810 C C . SER A 1 102 ? 17.016 19.844 -2.607 1 94.88 102 SER A C 1
ATOM 812 O O . SER A 1 102 ? 18.109 20.297 -2.957 1 94.88 102 SER A O 1
ATOM 814 N N . THR A 1 103 ? 16.141 19.406 -3.465 1 94.25 103 THR A N 1
ATOM 815 C CA . THR A 1 103 ? 16.453 19.297 -4.887 1 94.25 103 THR A CA 1
ATOM 816 C C . THR A 1 103 ? 15.68 20.328 -5.691 1 94.25 103 THR A C 1
ATOM 818 O O . THR A 1 103 ? 16.016 20.609 -6.84 1 94.25 103 THR A O 1
ATOM 821 N N . GLY A 1 104 ? 14.531 20.781 -5.113 1 95.19 104 GLY A N 1
ATOM 822 C CA . GLY A 1 104 ? 13.641 21.672 -5.836 1 95.19 104 GLY A CA 1
ATOM 823 C C . GLY A 1 104 ? 12.844 20.969 -6.926 1 95.19 104 GLY A C 1
ATOM 824 O O . GLY A 1 104 ? 12.094 21.625 -7.66 1 95.19 104 GLY A O 1
ATOM 825 N N . LYS A 1 105 ? 12.984 19.719 -7.012 1 96.62 105 LYS A N 1
ATOM 826 C CA . LYS A 1 105 ? 12.305 18.938 -8.047 1 96.62 105 LYS A CA 1
ATOM 827 C C . LYS A 1 105 ? 10.977 18.391 -7.531 1 96.62 105 LYS A C 1
ATOM 829 O O . LYS A 1 105 ? 10.797 18.219 -6.324 1 96.62 105 LYS A O 1
ATOM 834 N N . GLN A 1 106 ? 10.117 18.141 -8.492 1 97.75 106 GLN A N 1
ATOM 835 C CA . GLN A 1 106 ? 8.859 17.484 -8.156 1 97.75 106 GLN A CA 1
ATOM 836 C C . GLN A 1 106 ? 9.055 15.977 -7.984 1 97.75 106 GLN A C 1
ATOM 838 O O . GLN A 1 106 ? 9.734 15.336 -8.789 1 97.75 106 GLN A O 1
ATOM 843 N N . ILE A 1 107 ? 8.484 15.516 -6.91 1 98 107 ILE A N 1
ATOM 844 C CA . ILE A 1 107 ? 8.523 14.094 -6.594 1 98 107 ILE A CA 1
ATOM 845 C C . ILE A 1 107 ? 7.121 13.5 -6.719 1 98 107 ILE A C 1
ATOM 847 O O . ILE A 1 107 ? 6.133 14.156 -6.375 1 98 107 ILE A O 1
ATOM 851 N N . LYS A 1 108 ? 7.062 12.328 -7.258 1 98.69 108 LYS A N 1
ATOM 852 C CA . LYS A 1 108 ? 5.812 11.586 -7.371 1 98.69 108 LYS A CA 1
A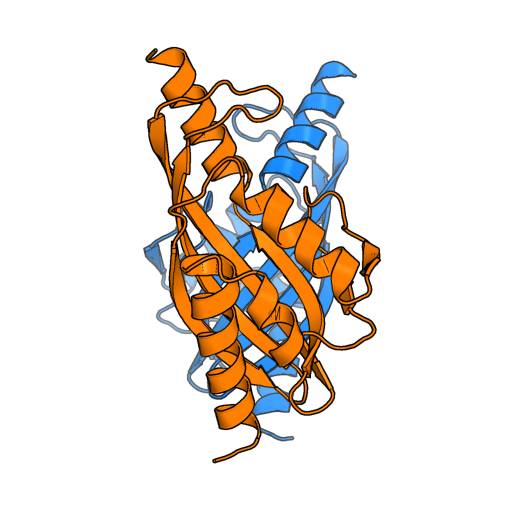TOM 853 C C . LYS A 1 108 ? 5.887 10.266 -6.602 1 98.69 108 LYS A C 1
ATOM 855 O O . LYS A 1 108 ? 6.934 9.609 -6.582 1 98.69 108 LYS A O 1
ATOM 860 N N . MET A 1 109 ? 4.777 9.914 -6.07 1 98.62 109 MET A N 1
ATOM 861 C CA . MET A 1 109 ? 4.664 8.672 -5.305 1 98.62 109 MET A CA 1
ATOM 862 C C . MET A 1 109 ? 3.254 8.102 -5.398 1 98.62 109 MET A C 1
ATOM 864 O O . MET A 1 109 ? 2.314 8.82 -5.754 1 98.62 109 MET A O 1
ATOM 868 N N . SER A 1 110 ? 3.104 6.863 -5.117 1 98.88 110 SER A N 1
ATOM 869 C CA . SER A 1 110 ? 1.795 6.238 -4.965 1 98.88 110 SER A CA 1
ATOM 870 C C . SER A 1 110 ? 1.694 5.48 -3.645 1 98.88 110 SER A C 1
ATOM 872 O O . SER A 1 110 ? 2.709 5.219 -2.996 1 98.88 110 SER A O 1
ATOM 874 N N . GLY A 1 111 ? 0.491 5.191 -3.26 1 98.88 111 GLY A N 1
ATOM 875 C CA . GLY A 1 111 ? 0.289 4.473 -2.012 1 98.88 111 GLY A CA 1
ATOM 876 C C . GLY A 1 111 ? -1.114 3.916 -1.864 1 98.88 111 GLY A C 1
ATOM 877 O O . GLY A 1 111 ? -1.946 4.066 -2.762 1 98.88 111 GLY A O 1
ATOM 878 N N . ALA A 1 112 ? -1.313 3.193 -0.836 1 98.94 112 ALA A N 1
ATOM 879 C CA . ALA A 1 112 ? -2.588 2.66 -0.362 1 98.94 112 ALA A CA 1
ATOM 880 C C . ALA A 1 112 ? -2.668 2.701 1.161 1 98.94 112 ALA A C 1
ATOM 882 O O . ALA A 1 112 ? -1.711 2.34 1.85 1 98.94 112 ALA A O 1
ATOM 883 N N . THR A 1 113 ? -3.77 3.191 1.663 1 98.94 113 THR A N 1
ATOM 884 C CA . THR A 1 113 ? -3.939 3.357 3.102 1 98.94 113 THR A CA 1
ATOM 885 C C . THR A 1 113 ? -5.297 2.818 3.551 1 98.94 113 THR A C 1
ATOM 887 O O . THR A 1 113 ? -6.324 3.127 2.945 1 98.94 113 THR A O 1
ATOM 890 N N . VAL A 1 114 ? -5.328 1.954 4.527 1 98.94 114 VAL A N 1
ATOM 891 C CA . VAL A 1 114 ? -6.547 1.625 5.254 1 98.94 114 VAL A CA 1
ATOM 892 C C . VAL A 1 114 ? -6.699 2.555 6.457 1 98.94 114 VAL A C 1
ATOM 894 O O . VAL A 1 114 ? -5.84 2.582 7.34 1 98.94 114 VAL A O 1
ATOM 897 N N . TYR A 1 115 ? -7.754 3.291 6.477 1 98.94 115 TYR A N 1
ATOM 898 C CA . TYR A 1 115 ? -8.109 4.086 7.645 1 98.94 115 TYR A CA 1
ATOM 899 C C . TYR A 1 115 ? -9.211 3.408 8.453 1 98.94 115 TYR A C 1
ATOM 901 O O . TYR A 1 115 ? -10.164 2.867 7.891 1 98.94 115 TYR A O 1
ATOM 909 N N . TYR A 1 116 ? -9.055 3.443 9.734 1 98.81 116 TYR A N 1
ATOM 910 C CA . TYR A 1 116 ? -10.055 2.896 10.648 1 98.81 116 TYR A CA 1
ATOM 911 C C . TYR A 1 116 ? -10.828 4.012 11.344 1 98.81 116 TYR A 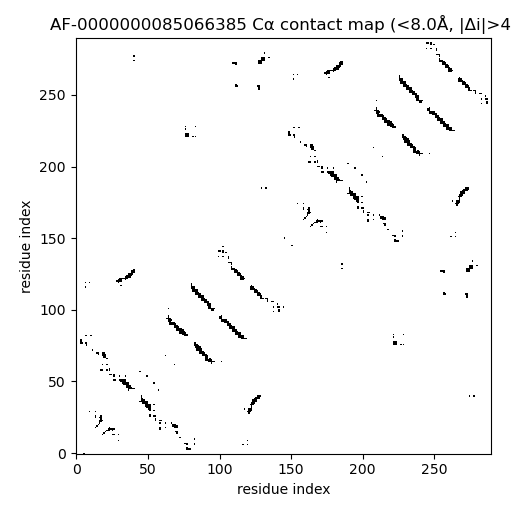C 1
ATOM 913 O O . TYR A 1 116 ? -10.273 5.078 11.625 1 98.81 116 TYR A O 1
ATOM 921 N N . PHE A 1 117 ? -12.078 3.738 11.586 1 98.56 117 PHE A N 1
ATOM 922 C CA . PHE A 1 117 ? -12.984 4.754 12.109 1 98.56 117 PHE A CA 1
ATOM 923 C C . PHE A 1 117 ? -13.625 4.285 13.414 1 98.56 117 PHE A C 1
ATOM 925 O O . PHE A 1 117 ? -13.852 3.09 13.602 1 98.56 117 PHE A O 1
ATOM 932 N N . ASP A 1 118 ? -13.938 5.125 14.312 1 97.88 118 ASP A N 1
ATOM 933 C CA . ASP A 1 118 ? -14.953 5.074 15.359 1 97.88 118 ASP A CA 1
ATOM 934 C C . ASP A 1 118 ? -15.961 6.203 15.195 1 97.88 118 ASP A C 1
ATOM 936 O O . ASP A 1 118 ? -15.664 7.363 15.492 1 97.88 118 ASP A O 1
ATOM 940 N N . GLY A 1 119 ? -17.172 5.738 14.656 1 95.31 119 GLY A N 1
ATOM 941 C CA . GLY A 1 119 ? -18.078 6.801 14.227 1 95.31 119 GLY A CA 1
ATOM 942 C C . GLY A 1 119 ? -17.5 7.652 13.109 1 95.31 119 GLY A C 1
ATOM 943 O O . GLY A 1 119 ? -17.109 7.133 12.062 1 95.31 119 GLY A O 1
ATOM 944 N N . ASN A 1 120 ? -17.359 8.914 13.383 1 96.44 120 ASN A N 1
ATOM 945 C CA . ASN A 1 120 ? -16.875 9.828 12.352 1 96.44 120 ASN A CA 1
ATOM 946 C C . ASN A 1 120 ? -15.43 10.227 12.578 1 96.44 120 ASN A C 1
ATOM 948 O O . ASN A 1 120 ? -14.922 11.156 11.938 1 96.44 120 ASN A O 1
ATOM 952 N N . ARG A 1 121 ? -14.781 9.539 13.43 1 98.5 121 ARG A N 1
ATOM 953 C CA . ARG A 1 121 ? -13.406 9.883 13.773 1 98.5 121 ARG A CA 1
ATOM 954 C C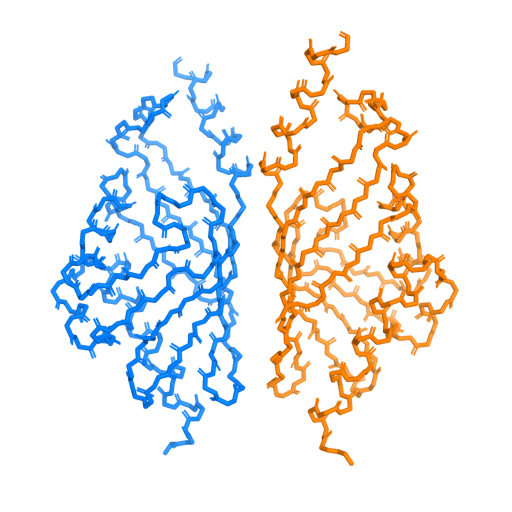 . ARG A 1 121 ? -12.438 8.805 13.32 1 98.5 121 ARG A C 1
ATOM 956 O O . ARG A 1 121 ? -12.742 7.609 13.398 1 98.5 121 ARG A O 1
ATOM 963 N N . LEU A 1 122 ? -11.32 9.219 12.891 1 98.88 122 LEU A N 1
ATOM 964 C CA . LEU A 1 122 ? -10.25 8.305 12.492 1 98.88 122 LEU A CA 1
ATOM 965 C C . LEU A 1 122 ? -9.477 7.809 13.711 1 98.88 122 LEU A C 1
ATOM 967 O O . LEU A 1 122 ? -9.039 8.609 14.539 1 98.88 122 LEU A O 1
ATOM 971 N N . THR A 1 123 ? -9.281 6.492 13.781 1 98.94 123 THR A N 1
ATOM 972 C CA . THR A 1 123 ? -8.672 5.918 14.984 1 98.94 123 THR A CA 1
ATOM 973 C C . THR A 1 123 ? -7.32 5.289 14.656 1 98.94 123 THR A C 1
ATOM 975 O O . THR A 1 123 ? -6.578 4.898 15.555 1 98.94 123 THR A O 1
ATOM 978 N N . GLY A 1 124 ? -6.996 5.148 13.375 1 98.88 124 GLY A N 1
ATOM 979 C CA . GLY A 1 124 ? -5.711 4.578 12.992 1 98.88 124 GLY A CA 1
ATOM 980 C C . GLY A 1 124 ? -5.605 4.27 11.516 1 98.88 124 GLY A C 1
ATOM 981 O O . GLY A 1 124 ? -6.555 4.492 10.758 1 98.88 124 GLY A O 1
ATOM 982 N N . HIS A 1 125 ? -4.359 3.781 11.133 1 98.94 125 HIS A N 1
ATOM 983 C CA . HIS A 1 125 ? -4.223 3.457 9.719 1 98.94 125 HIS A CA 1
ATOM 984 C C . HIS A 1 125 ? -3.174 2.371 9.5 1 98.94 125 HIS A C 1
ATOM 986 O O . HIS A 1 125 ? -2.334 2.131 10.375 1 98.94 125 HIS A O 1
ATOM 992 N N . TRP A 1 126 ? -3.27 1.63 8.445 1 98.94 126 TRP A N 1
ATOM 993 C CA . TRP A 1 126 ? -2.275 0.82 7.75 1 98.94 126 TRP A CA 1
ATOM 994 C C . TRP A 1 126 ? -1.926 1.431 6.395 1 98.94 126 TRP A C 1
ATO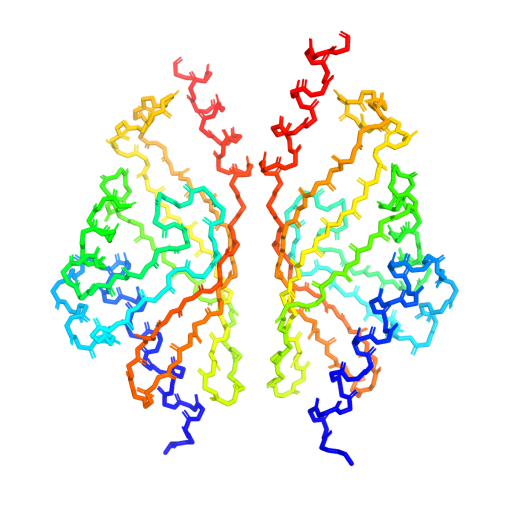M 996 O O . TRP A 1 126 ? -2.799 1.604 5.543 1 98.94 126 TRP A O 1
ATOM 1006 N N . GLN A 1 127 ? -0.668 1.771 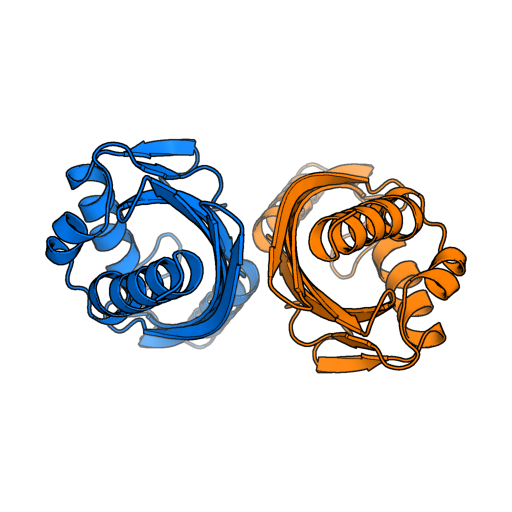6.184 1 98.94 127 GLN A N 1
ATOM 1007 C CA . GLN A 1 127 ? -0.297 2.447 4.949 1 98.94 127 GLN A CA 1
ATOM 1008 C C . GLN A 1 127 ? 0.932 1.801 4.312 1 98.94 127 GLN A C 1
ATOM 1010 O O . GLN A 1 127 ? 1.849 1.374 5.02 1 98.94 127 GLN A O 1
ATOM 1015 N N . ILE A 1 128 ? 0.904 1.724 3.027 1 98.94 128 ILE A N 1
ATOM 1016 C CA . ILE A 1 128 ? 2.07 1.367 2.225 1 98.94 128 ILE A CA 1
ATOM 1017 C C . ILE A 1 128 ? 2.312 2.438 1.163 1 98.94 128 ILE A C 1
ATOM 1019 O O . ILE A 1 128 ? 1.372 2.898 0.512 1 98.94 128 ILE A O 1
ATOM 1023 N N . THR A 1 129 ? 3.521 2.83 1.062 1 98.81 129 THR A N 1
ATOM 1024 C CA . THR A 1 129 ? 3.91 3.811 0.055 1 98.81 129 THR A CA 1
ATOM 1025 C C . THR A 1 129 ? 5.066 3.285 -0.793 1 98.81 129 THR A C 1
ATOM 1027 O O . THR A 1 129 ? 5.859 2.465 -0.33 1 98.81 129 THR A O 1
ATOM 1030 N N . ASP A 1 130 ? 5.168 3.738 -2.02 1 98.56 130 ASP A N 1
ATOM 1031 C CA . ASP A 1 130 ? 6.281 3.387 -2.898 1 98.56 130 ASP A CA 1
ATOM 1032 C C . ASP A 1 130 ? 7.543 4.16 -2.521 1 98.56 130 ASP A C 1
ATOM 1034 O O . ASP A 1 130 ? 8.016 5 -3.291 1 98.56 130 ASP A O 1
ATOM 1038 N N . ARG A 1 131 ? 8.203 3.771 -1.476 1 98.06 131 ARG A N 1
ATOM 1039 C CA . ARG A 1 131 ? 9.367 4.484 -0.946 1 98.06 131 ARG A CA 1
ATOM 1040 C C . ARG A 1 131 ? 10.57 4.328 -1.868 1 98.06 131 ARG A C 1
ATOM 1042 O O . ARG A 1 131 ? 11.406 5.227 -1.962 1 98.06 131 ARG A O 1
ATOM 1049 N N . LEU A 1 132 ? 10.68 3.172 -2.506 1 98.12 132 LEU A N 1
ATOM 1050 C CA . LEU A 1 132 ? 11.812 2.988 -3.406 1 98.12 132 LEU A CA 1
ATOM 1051 C C . LEU A 1 132 ? 11.734 3.951 -4.586 1 98.12 132 LEU A C 1
ATOM 1053 O O . LEU A 1 132 ? 12.75 4.5 -5.012 1 98.12 132 LEU A O 1
ATOM 1057 N N . GLY A 1 133 ? 10.445 4.047 -5.16 1 98.19 133 GLY A N 1
ATOM 1058 C CA . GLY A 1 133 ? 10.281 5.027 -6.223 1 98.19 133 GLY A CA 1
ATOM 1059 C C . GLY A 1 133 ? 10.719 6.422 -5.824 1 98.19 133 GLY A C 1
ATOM 1060 O O . GLY A 1 133 ? 11.391 7.113 -6.594 1 98.19 133 GLY A O 1
ATOM 1061 N N . VAL A 1 134 ? 10.375 6.875 -4.648 1 97.38 134 VAL A N 1
ATOM 1062 C CA . VAL A 1 134 ? 10.773 8.188 -4.148 1 97.38 13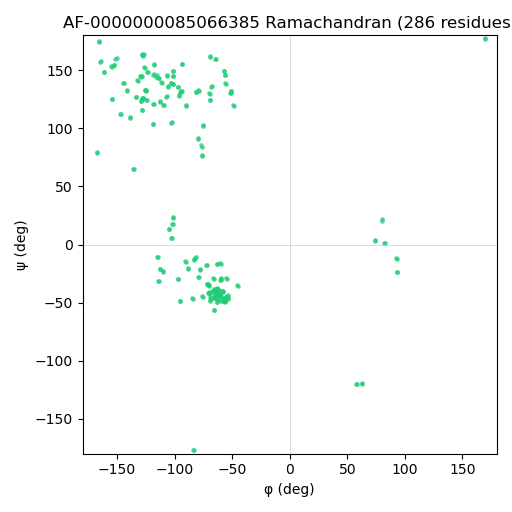4 VAL A CA 1
ATOM 1063 C C . VAL A 1 134 ? 12.289 8.258 -4.012 1 97.38 134 VAL A C 1
ATOM 1065 O O . VAL A 1 134 ? 12.922 9.211 -4.469 1 97.38 134 VAL A O 1
ATOM 1068 N N . TYR A 1 135 ? 12.891 7.281 -3.385 1 96.38 135 TYR A N 1
ATOM 1069 C CA . TYR A 1 135 ? 14.328 7.203 -3.193 1 96.38 135 TYR A CA 1
ATOM 1070 C C . TYR A 1 135 ? 15.062 7.336 -4.523 1 96.38 135 TYR A C 1
ATOM 1072 O O . TYR A 1 135 ? 16.031 8.094 -4.637 1 96.38 135 TYR A O 1
ATOM 1080 N N . GLN A 1 136 ? 14.625 6.621 -5.523 1 96.75 136 GLN A N 1
ATOM 1081 C CA . GLN A 1 136 ? 15.242 6.656 -6.844 1 96.75 136 GLN A CA 1
ATOM 1082 C C . GLN A 1 136 ? 15.156 8.047 -7.461 1 96.75 136 GLN A C 1
ATOM 1084 O O . GLN A 1 136 ? 16.109 8.531 -8.07 1 96.75 136 GLN A O 1
ATOM 1089 N N . GLN A 1 137 ? 14.039 8.672 -7.324 1 97.44 137 GLN A N 1
ATOM 1090 C CA . GLN A 1 137 ? 13.852 10.023 -7.84 1 97.44 137 GLN A CA 1
ATOM 1091 C C . GLN A 1 137 ? 14.797 11.008 -7.16 1 97.44 137 GLN A C 1
ATOM 1093 O O . GLN A 1 137 ? 15.383 11.867 -7.816 1 97.44 137 GLN A O 1
ATOM 1098 N N . LEU A 1 138 ? 14.945 10.859 -5.852 1 95.5 138 LEU A N 1
ATOM 1099 C CA . LEU A 1 138 ? 15.812 11.742 -5.086 1 95.5 138 LEU A CA 1
ATOM 1100 C C . LEU A 1 138 ? 17.281 11.531 -5.473 1 95.5 138 LEU A C 1
ATOM 1102 O O . LEU A 1 138 ? 18.031 12.5 -5.617 1 95.5 138 LEU A O 1
ATOM 1106 N N . ARG A 1 139 ? 17.672 10.328 -5.668 1 94.19 139 ARG A N 1
ATOM 1107 C CA . ARG A 1 139 ? 19.031 10.008 -6.082 1 94.19 139 ARG A CA 1
ATOM 1108 C C . ARG A 1 139 ? 19.328 10.586 -7.465 1 94.19 139 ARG A C 1
ATOM 1110 O O . ARG A 1 139 ? 20.422 11.102 -7.707 1 94.19 139 ARG A O 1
ATOM 1117 N N . GLN A 1 140 ? 18.391 10.438 -8.297 1 94.31 140 GLN A N 1
ATOM 1118 C CA . GLN A 1 140 ? 18.562 10.969 -9.648 1 94.31 140 GLN A CA 1
ATOM 1119 C C . GLN A 1 140 ? 18.688 12.492 -9.625 1 94.31 140 GLN A C 1
ATOM 1121 O O . GLN A 1 140 ? 19.516 13.055 -10.359 1 94.31 140 GLN A O 1
ATOM 1126 N N . ALA A 1 141 ? 17.891 13.133 -8.867 1 91.69 141 ALA A N 1
ATOM 1127 C CA . ALA A 1 141 ? 17.922 14.586 -8.758 1 91.69 141 ALA A CA 1
ATOM 1128 C C . ALA A 1 141 ? 19.25 15.062 -8.188 1 91.69 141 ALA A C 1
ATOM 1130 O O . ALA A 1 141 ? 19.766 16.109 -8.594 1 91.69 141 ALA A O 1
ATOM 1131 N N . ALA A 1 142 ? 19.766 14.305 -7.25 1 84.75 142 ALA A N 1
ATOM 1132 C CA . ALA A 1 142 ? 21.031 14.648 -6.613 1 84.75 142 ALA A CA 1
ATOM 1133 C C . ALA A 1 142 ? 22.203 14.477 -7.574 1 84.75 142 ALA A C 1
ATOM 1135 O O . ALA A 1 142 ? 23.188 15.219 -7.52 1 84.75 142 ALA A O 1
ATOM 1136 N N . ALA A 1 143 ? 22.109 13.461 -8.438 1 83.94 143 ALA A N 1
ATOM 1137 C CA . ALA A 1 143 ? 23.172 13.211 -9.406 1 83.94 143 ALA A CA 1
ATOM 1138 C C . ALA A 1 143 ? 23.188 14.281 -10.492 1 83.94 143 ALA A C 1
ATOM 1140 O O . ALA A 1 143 ? 24.234 14.57 -11.07 1 83.94 143 ALA A O 1
ATOM 1141 N N . GLY A 1 144 ? 21.969 14.672 -10.75 1 74.44 144 GLY A N 1
ATOM 1142 C CA . GLY A 1 144 ? 21.891 15.695 -11.781 1 74.44 144 GLY A CA 1
ATOM 1143 C C . GLY A 1 144 ? 22.172 17.094 -11.266 1 74.44 144 GLY A C 1
ATOM 1144 O O . GLY A 1 144 ? 22.328 18.031 -12.047 1 74.44 144 GLY A O 1
ATOM 1145 N N . ALA A 1 145 ? 22.25 17.328 -9.977 1 61.53 145 ALA A N 1
ATOM 1146 C CA . ALA A 1 145 ? 22.594 18.625 -9.375 1 61.53 145 ALA A CA 1
ATOM 1147 C C . ALA A 1 145 ? 24.109 18.812 -9.32 1 61.53 145 ALA A C 1
ATOM 1149 O O . ALA A 1 145 ? 24.859 17.844 -9.203 1 61.53 145 ALA A O 1
ATOM 1150 N N . MET B 1 1 ? -23.922 -16.781 1.856 1 67.62 1 MET B N 1
ATOM 1151 C CA . MET B 1 1 ? -22.781 -15.906 2.105 1 67.62 1 MET B CA 1
ATOM 1152 C C . MET B 1 1 ? -22.906 -14.609 1.31 1 67.62 1 MET B C 1
ATOM 1154 O O . MET B 1 1 ? -23.406 -14.617 0.179 1 67.62 1 MET B O 1
ATOM 1158 N N . SER B 1 2 ? -22.781 -13.508 1.988 1 79.12 2 SER B N 1
ATOM 1159 C CA . SER B 1 2 ? -22.891 -12.242 1.265 1 79.12 2 SER B CA 1
ATOM 1160 C C . SER B 1 2 ? -21.875 -12.172 0.129 1 79.12 2 SER B C 1
ATOM 1162 O O . SER B 1 2 ? -20.891 -12.93 0.113 1 79.12 2 SER B O 1
ATOM 1164 N N . ILE B 1 3 ? -22.234 -11.586 -0.85 1 80.75 3 ILE B N 1
ATOM 1165 C CA . ILE B 1 3 ? -21.359 -11.398 -1.998 1 80.75 3 ILE B CA 1
ATOM 1166 C C . ILE B 1 3 ? -19.969 -10.953 -1.521 1 80.75 3 ILE B C 1
ATOM 1168 O O . ILE B 1 3 ? -18.953 -11.406 -2.049 1 80.75 3 ILE B O 1
ATOM 1172 N N . SER B 1 4 ? -20.016 -10.188 -0.518 1 87.12 4 SER B N 1
ATOM 1173 C CA . SER B 1 4 ? -18.766 -9.688 0.022 1 87.12 4 SER B CA 1
ATOM 1174 C C . SER B 1 4 ? -17.969 -10.797 0.708 1 87.12 4 SER B C 1
ATOM 1176 O O . SER B 1 4 ? -16.75 -10.867 0.576 1 87.12 4 SER B O 1
ATOM 1178 N N . SER B 1 5 ? -18.625 -11.625 1.422 1 92.06 5 SER B N 1
ATOM 1179 C CA . SER B 1 5 ? -17.969 -12.734 2.102 1 92.06 5 SER B CA 1
ATOM 1180 C C . SER B 1 5 ? -17.406 -13.734 1.104 1 92.06 5 SER B C 1
ATOM 1182 O O . SER B 1 5 ? -16.312 -14.273 1.307 1 92.06 5 SER B O 1
ATOM 1184 N N . LYS B 1 6 ? -18.141 -13.945 0.076 1 95.75 6 LYS B N 1
ATOM 1185 C CA . LYS B 1 6 ? -17.672 -14.883 -0.948 1 95.75 6 LYS B CA 1
ATOM 1186 C C . LYS B 1 6 ? -16.422 -14.367 -1.642 1 95.75 6 LYS B C 1
ATOM 1188 O O . LYS B 1 6 ? -15.477 -15.125 -1.875 1 95.75 6 LYS B O 1
ATOM 1193 N N . ALA B 1 7 ? -16.391 -13.125 -2.039 1 97.69 7 ALA B N 1
ATOM 1194 C CA . ALA B 1 7 ? -15.234 -12.523 -2.688 1 97.69 7 ALA B CA 1
ATOM 1195 C C . ALA B 1 7 ? -14 -12.602 -1.789 1 97.69 7 ALA B C 1
ATOM 1197 O O . ALA B 1 7 ? -12.891 -12.867 -2.264 1 97.69 7 ALA B O 1
ATOM 1198 N N . LYS B 1 8 ? -14.219 -12.359 -0.496 1 98.44 8 LYS B N 1
ATOM 1199 C CA . LYS B 1 8 ? -13.125 -12.461 0.463 1 98.44 8 LYS B CA 1
ATOM 1200 C C . LYS B 1 8 ? -12.586 -13.891 0.534 1 98.44 8 LYS B C 1
ATOM 1202 O O . LYS B 1 8 ? -11.375 -14.102 0.617 1 98.44 8 LYS B O 1
ATOM 1207 N N . GLU B 1 9 ? -13.492 -14.812 0.544 1 98.12 9 GLU B N 1
ATOM 1208 C CA . GLU B 1 9 ? -13.094 -16.219 0.576 1 98.12 9 GLU B CA 1
ATOM 1209 C C . GLU B 1 9 ? -12.312 -16.594 -0.68 1 98.12 9 GLU B C 1
ATOM 1211 O O . GLU B 1 9 ? -11.289 -17.281 -0.599 1 98.12 9 GLU B O 1
ATOM 1216 N N . ILE B 1 10 ? -12.805 -16.203 -1.808 1 98.44 10 ILE B N 1
ATOM 1217 C CA . ILE B 1 10 ? -12.141 -16.469 -3.078 1 98.44 10 ILE B CA 1
ATOM 1218 C C . ILE B 1 10 ? -10.734 -15.883 -3.057 1 98.44 10 ILE B C 1
ATOM 1220 O O . ILE B 1 10 ? -9.766 -16.547 -3.432 1 98.44 10 ILE B O 1
ATOM 1224 N N . LEU B 1 11 ? -10.602 -14.648 -2.598 1 98.75 11 LEU B N 1
ATOM 1225 C CA . LEU B 1 11 ? -9.305 -13.984 -2.574 1 98.75 11 LEU B CA 1
ATOM 1226 C C . LEU B 1 11 ? -8.336 -14.703 -1.638 1 98.75 11 LEU B C 1
ATOM 1228 O O . LEU B 1 11 ? -7.156 -14.844 -1.95 1 98.75 11 LEU B O 1
ATOM 1232 N N . THR B 1 12 ? -8.844 -15.141 -0.49 1 98.75 12 THR B N 1
ATOM 1233 C CA . THR B 1 12 ? -8.031 -15.883 0.463 1 98.75 12 THR B CA 1
ATOM 1234 C C . THR B 1 12 ? -7.508 -17.172 -0.167 1 98.75 12 THR B C 1
ATOM 1236 O O . THR B 1 12 ? -6.32 -17.484 -0.054 1 98.75 12 THR B O 1
ATOM 1239 N N . GLN B 1 13 ? -8.352 -17.859 -0.859 1 98.69 13 GLN B N 1
ATOM 1240 C CA . GLN B 1 13 ? -7.973 -19.109 -1.504 1 98.69 13 GLN B CA 1
ATOM 1241 C C . GLN B 1 13 ? -7.012 -18.859 -2.662 1 98.69 13 GLN B C 1
ATOM 1243 O O . GLN B 1 13 ? -6.031 -19.594 -2.83 1 98.69 13 GLN B O 1
ATOM 1248 N N . PHE B 1 14 ? -7.312 -17.828 -3.443 1 98.88 14 PHE B N 1
ATOM 1249 C CA . PHE B 1 14 ? -6.438 -17.422 -4.539 1 98.88 14 PHE B CA 1
ATOM 1250 C C . PHE B 1 14 ? -5.027 -17.141 -4.031 1 98.88 14 PHE B C 1
ATOM 1252 O O . PHE B 1 14 ? -4.047 -17.641 -4.582 1 98.88 14 PHE B O 1
ATOM 1259 N N . THR B 1 15 ? -4.926 -16.359 -2.992 1 98.81 15 THR B N 1
ATOM 1260 C CA . THR B 1 15 ? -3.643 -15.969 -2.42 1 98.81 15 THR B CA 1
ATOM 1261 C C . THR B 1 15 ? -2.885 -17.188 -1.913 1 98.81 15 THR B C 1
ATOM 1263 O O . THR B 1 15 ? -1.685 -17.328 -2.162 1 98.81 15 THR B O 1
ATOM 1266 N N . ARG B 1 16 ? -3.602 -18.031 -1.253 1 98.62 16 ARG B N 1
ATOM 1267 C CA . ARG B 1 16 ? -2.979 -19.25 -0.729 1 98.62 16 ARG B CA 1
ATOM 1268 C C . ARG B 1 16 ? -2.523 -20.156 -1.861 1 98.62 16 ARG B C 1
ATOM 1270 O O . ARG B 1 16 ? -1.343 -20.5 -1.955 1 98.62 16 ARG B O 1
ATOM 1277 N N . GLU B 1 17 ? -3.414 -20.531 -2.742 1 98.69 17 GLU B N 1
ATOM 1278 C CA . GLU B 1 17 ? -3.15 -21.562 -3.75 1 98.69 17 GLU B CA 1
ATOM 1279 C C . GLU B 1 17 ? -2.141 -21.062 -4.785 1 98.69 17 GLU B C 1
ATOM 1281 O O . GLU B 1 17 ? -1.165 -21.75 -5.082 1 98.69 17 GLU B O 1
ATOM 1286 N N . VAL B 1 18 ? -2.334 -19.891 -5.309 1 98.75 18 VAL B N 1
ATOM 1287 C CA . VAL B 1 18 ? -1.543 -19.422 -6.441 1 98.75 18 VAL B CA 1
ATOM 1288 C C . VAL B 1 18 ? -0.228 -18.828 -5.945 1 98.75 18 VAL B C 1
ATOM 1290 O O . VAL B 1 18 ? 0.849 -19.219 -6.398 1 98.75 18 VAL B O 1
ATOM 1293 N N . TRP B 1 19 ? -0.26 -18.016 -4.969 1 98.5 19 TRP B N 1
ATOM 1294 C CA . TRP B 1 19 ? 0.935 -17.25 -4.617 1 98.5 19 TRP B CA 1
ATOM 1295 C C . TRP B 1 19 ? 1.72 -17.953 -3.514 1 98.5 19 TRP B C 1
ATOM 1297 O O . TRP B 1 19 ? 2.926 -18.172 -3.645 1 98.5 19 TRP B O 1
ATOM 1307 N N . SER B 1 20 ? 1.045 -18.359 -2.449 1 98.12 20 SER B N 1
ATOM 1308 C CA . SER B 1 20 ? 1.772 -18.953 -1.331 1 98.12 20 SER B CA 1
ATOM 1309 C C . SER B 1 20 ? 2.211 -20.375 -1.65 1 98.12 20 SER B C 1
ATOM 1311 O O . SER B 1 20 ? 3.373 -20.734 -1.445 1 98.12 20 SER B O 1
ATOM 1313 N N . GLU B 1 21 ? 1.309 -21.188 -2.23 1 97.69 21 GLU B N 1
ATOM 1314 C CA . GLU B 1 21 ? 1.606 -22.594 -2.512 1 97.69 21 GLU B CA 1
ATOM 1315 C C . GLU B 1 21 ? 2.26 -22.75 -3.881 1 97.69 21 GLU B C 1
ATOM 1317 O O . GLU B 1 21 ? 2.857 -23.797 -4.172 1 97.69 21 GLU B O 1
ATOM 1322 N N . GLY B 1 22 ? 2.098 -21.812 -4.758 1 97.69 22 GLY B N 1
ATOM 1323 C CA . GLY B 1 22 ? 2.746 -21.828 -6.062 1 97.69 22 GLY B CA 1
ATOM 1324 C C . GLY B 1 22 ? 2.033 -22.719 -7.066 1 97.69 22 GLY B C 1
ATOM 1325 O O . GLY B 1 22 ? 2.645 -23.203 -8.023 1 97.69 22 GLY B O 1
ATOM 1326 N N . ASN B 1 23 ? 0.765 -22.953 -6.773 1 98.44 23 ASN B N 1
ATOM 1327 C CA . ASN B 1 23 ? -0.035 -23.688 -7.746 1 98.44 23 ASN B CA 1
ATOM 1328 C C . ASN B 1 23 ? -0.45 -22.797 -8.922 1 98.44 23 ASN B C 1
ATOM 1330 O O . ASN B 1 23 ? -1.589 -22.328 -8.977 1 98.44 23 ASN B O 1
ATOM 1334 N N . ILE B 1 24 ? 0.368 -22.672 -9.891 1 98.5 24 ILE B N 1
ATOM 1335 C CA . ILE B 1 24 ? 0.221 -21.734 -11 1 98.5 24 ILE B CA 1
ATOM 1336 C C . ILE B 1 24 ? -1.021 -22.094 -11.812 1 98.5 24 ILE B C 1
ATOM 1338 O O . ILE B 1 24 ? -1.767 -21.219 -12.242 1 98.5 24 ILE B O 1
ATOM 1342 N N . GLU B 1 25 ? -1.299 -23.344 -11.992 1 98.5 25 GLU B N 1
ATOM 1343 C CA . GLU B 1 25 ? -2.422 -23.797 -12.805 1 98.5 25 GLU B CA 1
ATOM 1344 C C . GLU B 1 25 ? -3.756 -23.406 -12.172 1 98.5 25 GLU B C 1
ATOM 1346 O O . GLU B 1 25 ? -4.758 -23.25 -12.875 1 98.5 25 GLU B O 1
ATOM 1351 N N . ALA B 1 26 ? -3.76 -23.312 -10.867 1 98.62 26 ALA B N 1
ATOM 1352 C CA . ALA B 1 26 ? -4.977 -22.906 -10.172 1 98.62 26 ALA B CA 1
ATOM 1353 C C . ALA B 1 26 ? -5.434 -21.516 -10.633 1 98.62 26 ALA B C 1
ATOM 1355 O O . ALA B 1 26 ? -6.578 -21.125 -10.391 1 98.62 26 ALA B O 1
ATOM 1356 N N . SER B 1 27 ? -4.559 -20.734 -11.289 1 98.75 27 SER B N 1
ATOM 1357 C CA . SER B 1 27 ? -4.934 -19.422 -11.828 1 98.75 27 SER B CA 1
ATOM 1358 C C . SER B 1 27 ? -6.145 -19.531 -12.742 1 98.75 27 SER B C 1
ATOM 1360 O O . SER B 1 27 ? -6.949 -18.594 -12.836 1 98.75 27 SER B O 1
ATOM 1362 N N . ASP B 1 28 ? -6.324 -20.688 -13.406 1 98.62 28 ASP B N 1
ATOM 1363 C CA . ASP B 1 28 ? -7.441 -20.906 -14.312 1 98.62 28 ASP B CA 1
ATOM 1364 C C . ASP B 1 28 ? -8.781 -20.75 -13.594 1 98.62 28 ASP B C 1
ATOM 1366 O O . ASP B 1 28 ? -9.781 -20.359 -14.211 1 98.62 28 ASP B O 1
ATOM 1370 N N . LYS B 1 29 ? -8.758 -21.047 -12.328 1 98.31 29 LYS B N 1
ATOM 1371 C CA . LYS B 1 29 ? -9.969 -21 -11.508 1 98.31 29 LYS B CA 1
ATOM 1372 C C . LYS B 1 29 ? -10.305 -19.578 -11.102 1 98.31 29 LYS B C 1
ATOM 1374 O O . LYS B 1 29 ? -11.477 -19.25 -10.883 1 98.31 29 LYS B O 1
ATOM 1379 N N . TYR B 1 30 ? -9.344 -18.688 -10.984 1 98.81 30 TYR B N 1
ATOM 1380 C CA . TYR B 1 30 ? -9.547 -17.422 -10.273 1 98.81 30 TYR B CA 1
ATOM 1381 C C . TYR B 1 30 ? -9.461 -16.234 -11.219 1 98.81 30 TYR B C 1
ATOM 1383 O O . TYR B 1 30 ? -10.086 -15.203 -10.992 1 98.81 30 TYR B O 1
ATOM 1391 N N . ILE B 1 31 ? -8.656 -16.328 -12.281 1 98.94 31 ILE B N 1
ATOM 1392 C CA . ILE B 1 31 ? -8.297 -15.172 -13.102 1 98.94 31 ILE B CA 1
ATOM 1393 C C . ILE B 1 31 ? -9.258 -15.07 -14.289 1 98.94 31 ILE B C 1
ATOM 1395 O O . ILE B 1 31 ? -9.555 -16.078 -14.945 1 98.94 31 ILE B O 1
ATOM 1399 N N . ALA B 1 32 ? -9.781 -13.914 -14.547 1 98.88 32 ALA B N 1
ATOM 1400 C CA . ALA B 1 32 ? -10.641 -13.641 -15.695 1 98.88 32 ALA B CA 1
ATOM 1401 C C . ALA B 1 32 ? -9.844 -13.695 -17 1 98.88 32 ALA B C 1
ATOM 1403 O O . ALA B 1 32 ? -8.617 -13.57 -17 1 98.88 32 ALA B O 1
ATOM 1404 N N . PRO B 1 33 ? -10.516 -13.844 -18.109 1 98.56 33 PRO B N 1
ATOM 1405 C CA . PRO B 1 33 ? -9.828 -13.898 -19.406 1 98.56 33 PRO B CA 1
ATOM 1406 C C . PRO B 1 33 ? -9.023 -12.633 -19.703 1 98.56 33 PRO B C 1
ATOM 1408 O O . PRO B 1 33 ? -8.023 -12.688 -20.422 1 98.56 33 PRO B O 1
ATOM 1411 N N . LYS B 1 34 ? -9.523 -11.562 -19.172 1 98.69 34 LYS B N 1
ATOM 1412 C CA . LYS B 1 34 ? -8.797 -10.305 -19.234 1 98.69 34 LYS B CA 1
ATOM 1413 C C . LYS B 1 34 ? -8.461 -9.805 -17.828 1 98.69 34 LYS B C 1
ATOM 1415 O O . LYS B 1 34 ? -9.359 -9.594 -17.016 1 98.69 34 LYS B O 1
ATOM 1420 N N . TYR B 1 35 ? -7.23 -9.633 -17.547 1 98.94 35 TYR B N 1
ATOM 1421 C CA . TYR B 1 35 ? -6.723 -9.188 -16.25 1 98.94 35 TYR B CA 1
ATOM 1422 C C . TYR B 1 35 ? -5.781 -7.996 -16.422 1 98.94 35 TYR B C 1
ATOM 1424 O O . TYR B 1 35 ? -4.77 -8.094 -17.109 1 98.94 35 TYR B O 1
ATOM 1432 N N . THR B 1 36 ? -6.035 -6.902 -15.742 1 98.88 36 THR B N 1
ATOM 1433 C CA . THR B 1 36 ? -5.227 -5.703 -15.922 1 98.88 36 THR B CA 1
ATOM 1434 C C . THR B 1 36 ? -4.414 -5.402 -14.664 1 98.88 36 THR B C 1
ATOM 1436 O O . THR B 1 36 ? -4.965 -5.324 -13.562 1 98.88 36 THR B O 1
ATOM 1439 N N . VAL B 1 37 ? -3.109 -5.324 -14.82 1 98.88 37 VAL B N 1
ATOM 1440 C CA . VAL B 1 37 ? -2.279 -4.781 -13.742 1 98.88 37 VAL B CA 1
ATOM 1441 C C . VAL B 1 37 ? -2.336 -3.256 -13.773 1 98.88 37 VAL B C 1
ATOM 1443 O O . VAL B 1 37 ? -1.508 -2.607 -14.414 1 98.88 37 VAL B O 1
ATOM 1446 N N . LEU B 1 38 ? -3.221 -2.691 -13.062 1 98.81 38 LEU B N 1
ATOM 1447 C CA . LEU B 1 38 ? -3.531 -1.27 -13.164 1 98.81 38 LEU B CA 1
ATOM 1448 C C . LEU B 1 38 ? -2.377 -0.424 -12.633 1 98.81 38 LEU B C 1
ATOM 1450 O O . LEU B 1 38 ? -2.033 0.603 -13.219 1 98.81 38 LEU B O 1
ATOM 1454 N N . HIS B 1 39 ? -1.889 -0.822 -11.523 1 98.88 39 HIS B N 1
ATOM 1455 C CA . HIS B 1 39 ? -0.82 -0.115 -10.82 1 98.88 39 HIS B CA 1
ATOM 1456 C C . HIS B 1 39 ? -0.032 -1.06 -9.922 1 98.88 39 HIS B C 1
ATOM 1458 O O . HIS B 1 39 ? -0.615 -1.775 -9.102 1 98.88 39 HIS B O 1
ATOM 1464 N N . ASP B 1 40 ? 1.244 -1.115 -10.07 1 98.69 40 ASP B N 1
ATOM 1465 C CA . ASP B 1 40 ? 2.146 -1.979 -9.312 1 98.69 40 ASP B CA 1
ATOM 1466 C C . ASP B 1 40 ? 3.604 -1.576 -9.531 1 98.69 40 ASP B C 1
ATOM 1468 O O . ASP B 1 40 ? 4.328 -2.23 -10.289 1 98.69 40 ASP B O 1
ATOM 1472 N N . PRO B 1 41 ? 4.008 -0.498 -8.805 1 98.12 41 PRO B N 1
ATOM 1473 C CA . PRO B 1 41 ? 5.375 -0.028 -9.047 1 98.12 41 PRO B CA 1
ATOM 1474 C C . PRO B 1 41 ? 6.41 -1.146 -8.945 1 98.12 41 PRO B C 1
ATOM 1476 O O . PRO B 1 41 ? 6.391 -1.923 -7.984 1 98.12 41 PRO B O 1
ATOM 1479 N N . GLY B 1 42 ? 7.254 -1.212 -9.977 1 94.81 42 GLY B N 1
ATOM 1480 C CA . GLY B 1 42 ? 8.328 -2.189 -9.977 1 94.81 42 GLY B CA 1
ATOM 1481 C C . GLY B 1 42 ? 7.961 -3.484 -10.672 1 94.81 42 GLY B C 1
ATOM 1482 O O . GLY B 1 42 ? 8.836 -4.293 -10.992 1 94.81 42 GLY B O 1
ATOM 1483 N N . ASP B 1 43 ? 6.621 -3.807 -10.773 1 96.81 43 ASP B N 1
ATOM 1484 C CA . ASP B 1 43 ? 6.172 -4.98 -11.516 1 96.81 43 ASP B CA 1
ATOM 1485 C C . ASP B 1 43 ? 6.383 -4.797 -13.016 1 96.81 43 ASP B C 1
ATOM 1487 O O . ASP B 1 43 ? 5.914 -3.816 -13.602 1 96.81 43 ASP B O 1
ATOM 1491 N N . PRO B 1 44 ? 7.016 -5.766 -13.703 1 96.44 44 PRO B N 1
ATOM 1492 C CA . PRO B 1 44 ? 7.258 -5.641 -15.141 1 96.44 44 PRO B CA 1
ATOM 1493 C C . PRO B 1 44 ? 5.965 -5.578 -15.953 1 96.44 44 PRO B C 1
ATOM 1495 O O . PRO B 1 44 ? 5.984 -5.164 -17.125 1 96.44 44 PRO B O 1
ATOM 1498 N N . TRP B 1 45 ? 4.871 -5.953 -15.414 1 98.38 45 TRP B N 1
ATOM 1499 C CA . TRP B 1 45 ? 3.617 -6.02 -16.156 1 98.38 45 TRP B CA 1
ATOM 1500 C C . TRP B 1 45 ? 2.723 -4.832 -15.82 1 98.38 45 TRP B C 1
ATOM 1502 O O . TRP B 1 45 ? 1.555 -4.797 -16.203 1 98.38 45 TRP B O 1
ATOM 1512 N N . GLU B 1 46 ? 3.205 -3.895 -15.039 1 98.44 46 GLU B N 1
ATOM 1513 C CA . GLU B 1 46 ? 2.398 -2.73 -14.688 1 98.44 46 GLU B CA 1
ATOM 1514 C C . GLU B 1 46 ? 1.802 -2.076 -15.93 1 98.44 46 GLU B C 1
ATOM 1516 O O . GLU B 1 46 ? 2.51 -1.833 -16.906 1 98.44 46 GLU B O 1
ATOM 1521 N N . GLY B 1 47 ? 0.543 -1.807 -15.875 1 98.38 47 GLY B N 1
ATOM 1522 C CA . GLY B 1 47 ? -0.142 -1.124 -16.953 1 98.38 47 GLY B CA 1
ATOM 1523 C C . GLY B 1 47 ? -0.559 -2.057 -18.078 1 98.38 47 GLY B C 1
ATOM 1524 O O . GLY B 1 47 ? -1.208 -1.631 -19.047 1 98.38 47 GLY B O 1
ATOM 1525 N N . ARG B 1 48 ? -0.297 -3.318 -17.953 1 98.62 48 ARG B N 1
ATOM 1526 C CA . ARG B 1 48 ? -0.585 -4.266 -19.031 1 98.62 48 ARG B CA 1
ATOM 1527 C C . ARG B 1 48 ? -1.865 -5.043 -18.75 1 98.62 48 ARG B C 1
ATOM 1529 O O . ARG B 1 48 ? -2.254 -5.207 -17.578 1 98.62 48 ARG B O 1
ATOM 1536 N N . GLU B 1 49 ? -2.512 -5.402 -19.797 1 98.81 49 GLU B N 1
ATOM 1537 C CA . GLU B 1 49 ? -3.602 -6.371 -19.75 1 98.81 49 GLU B CA 1
ATOM 1538 C C . GLU B 1 49 ? -3.109 -7.773 -20.094 1 98.81 49 GLU B C 1
ATOM 1540 O O . GLU B 1 49 ? -2.436 -7.961 -21.109 1 98.81 49 GLU B O 1
ATOM 1545 N N . LEU B 1 50 ? -3.391 -8.688 -19.281 1 98.88 50 LEU B N 1
ATOM 1546 C CA . LEU B 1 50 ? -2.947 -10.062 -19.453 1 98.88 50 LEU B CA 1
ATOM 1547 C C . LEU B 1 50 ? -4.137 -10.992 -19.672 1 98.88 50 LEU B C 1
ATOM 1549 O O . LEU B 1 50 ? -5.207 -10.781 -19.094 1 98.88 50 LEU B O 1
ATOM 1553 N N . ASP B 1 51 ? -3.951 -12.023 -20.484 1 98.75 51 ASP B N 1
ATOM 1554 C CA . ASP B 1 51 ? -4.832 -13.18 -20.406 1 98.75 51 ASP B CA 1
ATOM 1555 C C . ASP B 1 51 ? -4.363 -14.141 -19.312 1 98.75 51 ASP B C 1
ATOM 1557 O O . ASP B 1 51 ? -3.418 -13.844 -18.578 1 98.75 51 ASP B O 1
ATOM 1561 N N . VAL B 1 52 ? -5.023 -15.258 -19.172 1 98.81 52 VAL B N 1
ATOM 1562 C CA . VAL B 1 52 ? -4.73 -16.188 -18.094 1 98.81 52 VAL B CA 1
ATOM 1563 C C . VAL B 1 52 ? -3.309 -16.734 -18.25 1 98.81 52 VAL B C 1
ATOM 1565 O O . VAL B 1 52 ? -2.58 -16.875 -17.266 1 98.81 52 VAL B O 1
ATOM 1568 N N . ALA B 1 53 ? -2.871 -17.031 -19.453 1 98.75 53 ALA B N 1
ATOM 1569 C CA . ALA B 1 53 ? -1.515 -17.5 -19.703 1 98.75 53 ALA B CA 1
ATOM 1570 C C . ALA B 1 53 ? -0.479 -16.469 -19.297 1 98.75 53 ALA B C 1
ATOM 1572 O O . ALA B 1 53 ? 0.549 -16.797 -18.703 1 98.75 53 ALA B O 1
ATOM 1573 N N . GLY B 1 54 ? -0.747 -15.242 -19.656 1 98.75 54 GLY B N 1
ATOM 1574 C CA . GLY B 1 54 ? 0.131 -14.156 -19.25 1 98.75 54 GLY B CA 1
ATOM 1575 C C . GLY B 1 54 ? 0.226 -14.008 -17.75 1 98.75 54 GLY B C 1
ATOM 1576 O O . GLY B 1 54 ? 1.302 -13.734 -17.203 1 98.75 54 GLY B O 1
ATOM 1577 N N . TYR B 1 55 ? -0.879 -14.164 -17.062 1 98.88 55 TYR B N 1
ATOM 1578 C CA . TYR B 1 55 ? -0.859 -14.086 -15.602 1 98.88 55 TYR B CA 1
ATOM 1579 C C . TYR B 1 55 ? -0.027 -15.219 -15.008 1 98.88 55 TYR B C 1
ATOM 1581 O O . TYR B 1 55 ? 0.713 -15.008 -14.039 1 98.88 55 TYR B O 1
ATOM 1589 N N . LYS B 1 56 ? -0.223 -16.406 -15.562 1 98.81 56 LYS B N 1
ATOM 1590 C CA . LYS B 1 56 ? 0.568 -17.547 -15.102 1 98.81 56 LYS B CA 1
ATOM 1591 C C . LYS B 1 56 ? 2.062 -17.281 -15.258 1 98.81 56 LYS B C 1
ATOM 1593 O O . LYS B 1 56 ? 2.855 -17.609 -14.375 1 98.81 56 LYS B O 1
ATOM 1598 N N . GLU B 1 57 ? 2.443 -16.688 -16.328 1 98.62 57 GLU B N 1
ATOM 1599 C CA . GLU B 1 57 ? 3.836 -16.297 -16.531 1 98.62 57 GLU B CA 1
ATOM 1600 C C . GLU B 1 57 ? 4.301 -15.297 -15.477 1 98.62 57 GLU B C 1
ATOM 1602 O O . GLU B 1 57 ? 5.438 -15.367 -15.008 1 98.62 57 GLU B O 1
ATOM 1607 N N . ARG B 1 58 ? 3.471 -14.359 -15.148 1 98.5 58 ARG B N 1
ATOM 1608 C CA . ARG B 1 58 ? 3.764 -13.398 -14.086 1 98.5 58 ARG B CA 1
ATOM 1609 C C . ARG B 1 58 ? 4.031 -14.109 -12.766 1 98.5 58 ARG B C 1
ATOM 1611 O O . ARG B 1 58 ? 5.023 -13.82 -12.094 1 98.5 58 ARG B O 1
ATOM 1618 N N . VAL B 1 59 ? 3.18 -15.016 -12.398 1 98.44 59 VAL B N 1
ATOM 1619 C CA . VAL B 1 59 ? 3.332 -15.758 -11.148 1 98.44 59 VAL B CA 1
ATOM 1620 C C . VAL B 1 59 ? 4.652 -16.516 -11.164 1 98.44 59 VAL B C 1
ATOM 1622 O O . VAL B 1 59 ? 5.43 -16.453 -10.211 1 98.44 59 VAL B O 1
ATOM 1625 N N . LYS B 1 60 ? 4.883 -17.219 -12.266 1 97.94 60 LYS B N 1
ATOM 1626 C CA . LYS B 1 60 ? 6.105 -18 -12.406 1 97.94 60 LYS B CA 1
ATOM 1627 C C . LYS B 1 60 ? 7.344 -17.125 -12.234 1 97.94 60 LYS B C 1
ATOM 1629 O O . LYS B 1 60 ? 8.258 -17.469 -11.484 1 97.94 60 LYS B O 1
ATOM 1634 N N . THR B 1 61 ? 7.348 -16.062 -12.906 1 97 61 THR B N 1
ATOM 1635 C CA . THR B 1 61 ? 8.492 -15.164 -12.914 1 97 61 THR B CA 1
ATOM 1636 C C . THR B 1 61 ? 8.711 -14.562 -11.531 1 97 61 THR B C 1
ATOM 1638 O O . THR B 1 61 ? 9.836 -14.547 -11.023 1 97 61 THR B O 1
ATOM 1641 N N . LEU B 1 62 ? 7.695 -14.133 -10.875 1 96.62 62 LEU B N 1
ATOM 1642 C CA . LEU B 1 62 ? 7.816 -13.383 -9.625 1 96.62 62 LEU B CA 1
ATOM 1643 C C . LEU B 1 62 ? 8.109 -14.32 -8.461 1 96.62 62 LEU B C 1
ATOM 1645 O O . LEU B 1 62 ? 8.641 -13.891 -7.43 1 96.62 62 LEU B O 1
ATOM 1649 N N . ARG B 1 63 ? 7.797 -15.57 -8.617 1 97.25 63 ARG B N 1
ATOM 1650 C CA . ARG B 1 63 ? 8.047 -16.531 -7.543 1 97.25 63 ARG B CA 1
ATOM 1651 C C . ARG B 1 63 ? 9.422 -17.156 -7.68 1 97.25 63 ARG B C 1
ATOM 1653 O O . ARG B 1 63 ? 9.914 -17.797 -6.746 1 97.25 63 ARG B O 1
ATOM 1660 N N . ALA B 1 64 ? 10.047 -17 -8.836 1 96.5 64 ALA B N 1
ATOM 1661 C CA . ALA B 1 64 ? 11.25 -17.75 -9.195 1 96.5 64 ALA B CA 1
ATOM 1662 C C . ALA B 1 64 ? 12.336 -17.578 -8.141 1 96.5 64 ALA B C 1
ATOM 1664 O O . ALA B 1 64 ? 12.961 -18.547 -7.703 1 96.5 64 ALA B O 1
ATOM 1665 N N . ALA B 1 65 ? 12.531 -16.328 -7.723 1 96.06 65 ALA B N 1
ATOM 1666 C CA . ALA B 1 65 ? 13.609 -16.062 -6.777 1 96.06 65 ALA B CA 1
ATOM 1667 C C . ALA B 1 65 ? 13.164 -16.359 -5.344 1 96.06 65 ALA B C 1
ATOM 1669 O O . ALA B 1 65 ? 14 -16.438 -4.438 1 96.06 65 ALA B O 1
ATOM 1670 N N . PHE B 1 66 ? 11.82 -16.531 -5.137 1 97.44 66 PHE B N 1
ATOM 1671 C CA . PHE B 1 66 ? 11.234 -16.688 -3.812 1 97.44 66 PHE B CA 1
ATOM 1672 C C . PHE B 1 66 ? 10.211 -17.828 -3.801 1 97.44 66 PHE B C 1
ATOM 1674 O O . PHE B 1 66 ? 9.039 -17.609 -3.504 1 97.44 66 PHE B O 1
ATOM 1681 N N . PRO B 1 67 ? 10.633 -19.047 -4.016 1 96.56 67 PRO B N 1
ATOM 1682 C CA . PRO B 1 67 ? 9.688 -20.141 -4.234 1 96.56 67 PRO B CA 1
ATOM 1683 C C . PRO B 1 67 ? 8.953 -20.547 -2.957 1 96.56 67 PRO B C 1
ATOM 1685 O O . PRO B 1 67 ? 7.926 -21.219 -3.023 1 96.56 67 PRO B O 1
ATOM 1688 N N . ASP B 1 68 ? 9.477 -20.156 -1.742 1 97.88 68 ASP B N 1
ATOM 1689 C CA . ASP B 1 68 ? 8.836 -20.531 -0.48 1 97.88 68 ASP B CA 1
ATOM 1690 C C . ASP B 1 68 ? 8.039 -19.359 0.093 1 97.88 68 ASP B C 1
ATOM 1692 O O . ASP B 1 68 ? 7.766 -19.328 1.294 1 97.88 68 ASP B O 1
ATOM 1696 N N . GLN B 1 69 ? 7.758 -18.406 -0.757 1 98.38 69 GLN B N 1
ATOM 1697 C CA . GLN B 1 69 ? 7.066 -17.203 -0.308 1 98.38 69 GLN B CA 1
ATOM 1698 C C . GLN B 1 69 ? 5.734 -17.547 0.353 1 98.38 69 GLN B C 1
ATOM 1700 O O . GLN B 1 69 ? 5.09 -18.531 -0.017 1 98.38 69 GLN B O 1
ATOM 1705 N N . CYS B 1 70 ? 5.352 -16.719 1.298 1 98.12 70 CYS B N 1
ATOM 1706 C CA . CYS B 1 70 ? 4.105 -16.875 2.039 1 98.12 70 CYS B CA 1
ATOM 1707 C C . CYS B 1 70 ? 3.496 -15.516 2.363 1 98.12 70 CYS B C 1
ATOM 1709 O O . CYS B 1 70 ? 4.207 -14.586 2.746 1 98.12 70 CYS B O 1
ATOM 1711 N N . PHE B 1 71 ? 2.203 -15.484 2.223 1 98.62 71 PHE B N 1
ATOM 1712 C CA . PHE B 1 71 ? 1.447 -14.289 2.574 1 98.62 71 PHE B CA 1
ATOM 1713 C C . PHE B 1 71 ? 0.666 -14.508 3.865 1 98.62 71 PHE B C 1
ATOM 1715 O O . PHE B 1 71 ? -0.034 -15.508 4.016 1 98.62 71 PHE B O 1
ATOM 1722 N N . ASP B 1 72 ? 0.826 -13.648 4.766 1 98.62 72 ASP B N 1
ATOM 1723 C CA . ASP B 1 72 ? -0.024 -13.547 5.949 1 98.62 72 ASP B CA 1
ATOM 1724 C C . ASP B 1 72 ? -1.011 -12.391 5.812 1 98.62 72 ASP B C 1
ATOM 1726 O O . ASP B 1 72 ? -0.619 -11.219 5.875 1 98.62 72 ASP B O 1
ATOM 1730 N N . ILE B 1 73 ? -2.26 -12.734 5.547 1 98.81 73 ILE B N 1
ATOM 1731 C CA . ILE B 1 73 ? -3.281 -11.719 5.332 1 98.81 73 ILE B CA 1
ATOM 1732 C C . ILE B 1 73 ? -3.57 -10.992 6.645 1 98.81 73 ILE B C 1
ATOM 1734 O O . ILE B 1 73 ? -3.898 -11.625 7.652 1 98.81 73 ILE B O 1
ATOM 1738 N N . GLN B 1 74 ? -3.438 -9.695 6.629 1 98.81 74 GLN B N 1
ATOM 1739 C CA . GLN B 1 74 ? -3.627 -8.875 7.824 1 98.81 74 GLN B CA 1
ATOM 1740 C C . GLN B 1 74 ? -5.035 -8.289 7.871 1 98.81 74 GLN B C 1
ATOM 1742 O O . GLN B 1 74 ? -5.574 -8.047 8.953 1 98.81 74 GLN B O 1
ATOM 1747 N N . GLY B 1 75 ? -5.617 -8.055 6.742 1 98.69 75 GLY B N 1
ATOM 1748 C CA . GLY B 1 75 ? -6.965 -7.52 6.617 1 98.69 75 GLY B CA 1
ATOM 1749 C C . GLY B 1 75 ? -7.578 -7.762 5.25 1 98.69 75 GLY B C 1
ATOM 1750 O O . GLY B 1 75 ? -6.863 -7.848 4.25 1 98.69 75 GLY B O 1
ATOM 1751 N N . LEU B 1 76 ? -8.883 -7.926 5.23 1 98.81 76 LEU B N 1
ATOM 1752 C CA . LEU B 1 76 ? -9.688 -8.016 4.02 1 98.81 76 LEU B CA 1
ATOM 1753 C C . LEU B 1 76 ? -10.867 -7.055 4.082 1 98.81 76 LEU B C 1
ATOM 1755 O O . LEU B 1 76 ? -11.672 -7.109 5.016 1 98.81 76 LEU B O 1
ATOM 1759 N N . PHE B 1 77 ? -10.977 -6.172 3.098 1 98.62 77 PHE B N 1
ATOM 1760 C CA . PHE B 1 77 ? -12.016 -5.152 3.039 1 98.62 77 PHE B CA 1
ATOM 1761 C C . PHE B 1 77 ? -12.734 -5.191 1.697 1 98.62 77 PHE B C 1
ATOM 1763 O O . PHE B 1 77 ? -12.125 -4.957 0.652 1 98.62 77 PHE B O 1
ATOM 1770 N N . ALA B 1 78 ? -14.031 -5.508 1.703 1 98.31 78 ALA B N 1
ATOM 1771 C CA . ALA B 1 78 ? -14.797 -5.656 0.467 1 98.31 78 ALA B CA 1
ATOM 1772 C C . ALA B 1 78 ? -15.719 -4.465 0.25 1 98.31 78 ALA B C 1
ATOM 1774 O O . ALA B 1 78 ? -16.344 -3.975 1.194 1 98.31 78 ALA B O 1
ATOM 1775 N N . ASP B 1 79 ? -15.781 -3.934 -0.96 1 97.44 79 ASP B N 1
ATOM 1776 C CA . ASP B 1 79 ? -16.688 -2.875 -1.394 1 97.44 79 ASP B CA 1
ATOM 1777 C C . ASP B 1 79 ? -17.078 -3.051 -2.859 1 97.44 79 ASP B C 1
ATOM 1779 O O . ASP B 1 79 ? -16.266 -2.828 -3.754 1 97.44 79 ASP B O 1
ATOM 1783 N N . GLY B 1 80 ? -18.328 -3.355 -3.066 1 95.38 80 GLY B N 1
ATOM 1784 C CA . GLY B 1 80 ? -18.75 -3.629 -4.434 1 95.38 80 GLY B CA 1
ATOM 1785 C C . GLY B 1 80 ? -17.969 -4.766 -5.074 1 95.38 80 GLY B C 1
ATOM 1786 O O . GLY B 1 80 ? -17.922 -5.871 -4.527 1 95.38 80 GLY B O 1
ATOM 1787 N N . ASP B 1 81 ? -17.312 -4.438 -6.148 1 96.5 81 ASP B N 1
ATOM 1788 C CA . ASP B 1 81 ? -16.609 -5.453 -6.918 1 96.5 81 ASP B CA 1
ATOM 1789 C C . ASP B 1 81 ? -15.109 -5.422 -6.621 1 96.5 81 ASP B C 1
ATOM 1791 O O . ASP B 1 81 ? -14.297 -5.852 -7.445 1 96.5 81 ASP B O 1
ATOM 1795 N N . ALA B 1 82 ? -14.812 -4.906 -5.508 1 98.5 82 ALA B N 1
ATOM 1796 C CA . ALA B 1 82 ? -13.406 -4.844 -5.117 1 98.5 82 ALA B CA 1
ATOM 1797 C C . ALA B 1 82 ? -13.195 -5.434 -3.725 1 98.5 82 ALA B C 1
ATOM 1799 O O . ALA B 1 82 ? -14.062 -5.316 -2.857 1 98.5 82 ALA B O 1
ATOM 1800 N N . VAL B 1 83 ? -12.078 -6.082 -3.518 1 98.88 83 VAL B N 1
ATOM 1801 C CA . VAL B 1 83 ? -11.609 -6.504 -2.203 1 98.88 83 VAL B CA 1
ATOM 1802 C C . VAL B 1 83 ? -10.172 -6.023 -1.99 1 98.88 83 VAL B C 1
ATOM 1804 O O . VAL B 1 83 ? -9.297 -6.262 -2.828 1 98.88 83 VAL B O 1
ATOM 1807 N N . VAL B 1 84 ? -9.969 -5.316 -0.895 1 98.94 84 VAL B N 1
ATOM 1808 C CA . VAL B 1 84 ? -8.633 -4.871 -0.529 1 98.94 84 VAL B CA 1
ATOM 1809 C C . VAL B 1 84 ? -8.023 -5.84 0.48 1 98.94 84 VAL B C 1
ATOM 1811 O O . VAL B 1 84 ? -8.695 -6.273 1.419 1 98.94 84 VAL B O 1
ATOM 1814 N N . MET B 1 85 ? -6.789 -6.148 0.23 1 98.94 85 MET B N 1
ATOM 1815 C CA . MET B 1 85 ? -6.031 -7.055 1.087 1 98.94 85 MET B CA 1
ATOM 1816 C C . MET B 1 85 ? -4.746 -6.395 1.575 1 98.94 85 MET B C 1
ATOM 1818 O O . MET B 1 85 ? -3.967 -5.871 0.775 1 98.94 85 MET B O 1
ATOM 1822 N N . THR B 1 86 ? -4.57 -6.352 2.9 1 98.94 86 THR B N 1
ATOM 1823 C CA . THR B 1 86 ? -3.271 -6.02 3.471 1 98.94 86 THR B CA 1
ATOM 1824 C C . THR B 1 86 ? -2.549 -7.281 3.934 1 98.94 86 THR B C 1
ATOM 1826 O O . THR B 1 86 ? -3.184 -8.234 4.387 1 98.94 86 THR B O 1
ATOM 1829 N N . TRP B 1 87 ? -1.261 -7.23 3.775 1 98.88 87 TRP B N 1
ATOM 1830 C CA . TRP B 1 87 ? -0.574 -8.5 3.996 1 98.88 87 TRP B CA 1
ATOM 1831 C C . TRP B 1 87 ? 0.879 -8.273 4.398 1 98.88 87 TRP B C 1
ATOM 1833 O O . TRP B 1 87 ? 1.454 -7.223 4.098 1 98.88 87 TRP B O 1
ATOM 1843 N N . LEU B 1 88 ? 1.411 -9.18 5.098 1 98.88 88 LEU B N 1
ATOM 1844 C CA . LEU B 1 88 ? 2.836 -9.406 5.32 1 98.88 88 LEU B CA 1
ATOM 1845 C C . LEU B 1 88 ? 3.34 -10.578 4.48 1 98.88 88 LEU B C 1
ATOM 1847 O O . LEU B 1 88 ? 2.637 -11.578 4.32 1 98.88 88 LEU B O 1
ATOM 1851 N N . TRP B 1 89 ? 4.477 -10.438 3.939 1 98.75 89 TRP B N 1
ATOM 1852 C CA . TRP B 1 89 ? 5.09 -11.398 3.029 1 98.75 89 TRP B CA 1
ATOM 1853 C C . TRP B 1 89 ? 6.465 -11.82 3.531 1 98.75 89 TRP B C 1
ATOM 1855 O O . TRP B 1 89 ? 7.246 -10.992 3.996 1 98.75 89 TRP B O 1
ATOM 1865 N N . THR B 1 90 ? 6.746 -13.086 3.555 1 98.69 90 THR B N 1
ATOM 1866 C CA . THR B 1 90 ? 8.062 -13.633 3.881 1 98.69 90 THR B CA 1
ATOM 1867 C C . THR B 1 90 ? 8.508 -14.633 2.82 1 98.69 90 THR B C 1
ATOM 1869 O O . THR B 1 90 ? 7.688 -15.367 2.264 1 98.69 90 THR B O 1
ATOM 1872 N N . ALA B 1 91 ? 9.758 -14.664 2.568 1 98.38 91 ALA B N 1
ATOM 1873 C CA . ALA B 1 91 ? 10.328 -15.617 1.624 1 98.38 91 ALA B CA 1
ATOM 1874 C C . ALA B 1 91 ? 11.844 -15.695 1.775 1 98.38 91 ALA B C 1
ATOM 1876 O O . ALA B 1 91 ? 12.469 -14.781 2.322 1 98.38 91 ALA B O 1
ATOM 1877 N N . THR B 1 92 ? 12.391 -16.781 1.352 1 98.06 92 THR B N 1
ATOM 1878 C CA . THR B 1 92 ? 13.844 -16.906 1.285 1 98.06 92 THR B CA 1
ATOM 1879 C C . THR B 1 92 ? 14.359 -16.547 -0.105 1 98.06 92 THR B C 1
ATOM 1881 O O . THR B 1 92 ? 13.789 -16.984 -1.113 1 98.06 92 THR B O 1
ATOM 1884 N N . HIS B 1 93 ? 15.359 -15.719 -0.168 1 97.69 93 HIS B N 1
ATOM 1885 C CA . HIS B 1 93 ? 15.984 -15.336 -1.428 1 97.69 93 HIS B CA 1
ATOM 1886 C C . HIS B 1 93 ? 16.875 -16.453 -1.97 1 97.69 93 HIS B C 1
ATOM 1888 O O . HIS B 1 93 ? 18.047 -16.547 -1.612 1 97.69 93 HIS B O 1
ATOM 1894 N N . LYS B 1 94 ? 16.375 -17.188 -2.975 1 97.06 94 LYS B N 1
ATOM 1895 C CA . LYS B 1 94 ? 17.047 -18.422 -3.33 1 97.06 94 LYS B CA 1
ATOM 1896 C C . LYS B 1 94 ? 17.688 -18.328 -4.715 1 97.06 94 LYS B C 1
ATOM 1898 O O . LYS B 1 94 ? 18.531 -19.141 -5.074 1 97.06 94 LYS B O 1
ATOM 1903 N N . GLU B 1 95 ? 17.219 -17.406 -5.547 1 96.25 95 GLU B N 1
ATOM 1904 C CA . GLU B 1 95 ? 17.797 -17.203 -6.871 1 96.25 95 GLU B CA 1
ATOM 1905 C C . GLU B 1 95 ? 18.188 -15.75 -7.094 1 96.25 95 GLU B C 1
ATOM 1907 O O . GLU B 1 95 ? 17.719 -14.859 -6.379 1 96.25 95 GLU B O 1
ATOM 1912 N N . ASP B 1 96 ? 19 -15.562 -8.094 1 94.38 96 ASP B N 1
ATOM 1913 C CA . ASP B 1 96 ? 19.484 -14.227 -8.398 1 94.38 96 ASP B CA 1
ATOM 1914 C C . ASP B 1 96 ? 18.359 -13.336 -8.914 1 94.38 96 ASP B C 1
ATOM 1916 O O . ASP B 1 96 ? 17.5 -13.781 -9.68 1 94.38 96 ASP B O 1
ATOM 1920 N N . ILE B 1 97 ? 18.375 -12.156 -8.383 1 93.31 97 ILE B N 1
ATOM 1921 C CA . ILE B 1 97 ? 17.578 -11.109 -9.016 1 93.31 97 ILE B CA 1
ATOM 1922 C C . ILE B 1 97 ? 18.484 -9.992 -9.508 1 93.31 97 ILE B C 1
ATOM 1924 O O . ILE B 1 97 ? 19.641 -9.891 -9.086 1 93.31 97 ILE B O 1
ATOM 1928 N N . PRO B 1 98 ? 17.953 -9.258 -10.555 1 87.38 98 PRO B N 1
ATOM 1929 C CA . PRO B 1 98 ? 18.844 -8.227 -11.102 1 87.38 98 PRO B CA 1
ATOM 1930 C C . PRO B 1 98 ? 19.453 -7.344 -10.016 1 87.38 98 PRO B C 1
ATOM 1932 O O . PRO B 1 98 ? 18.734 -6.789 -9.18 1 87.38 98 PRO B O 1
ATOM 1935 N N . GLY B 1 99 ? 20.781 -7.367 -9.961 1 89.38 99 GLY B N 1
ATOM 1936 C CA . GLY B 1 99 ? 21.516 -6.516 -9.023 1 89.38 99 GLY B CA 1
ATOM 1937 C C . GLY B 1 99 ? 21.812 -7.195 -7.703 1 89.38 99 GLY B C 1
ATOM 1938 O O . GLY B 1 99 ? 22.594 -6.684 -6.898 1 89.38 99 GLY B O 1
ATOM 1939 N N . PHE B 1 100 ? 21.125 -8.352 -7.559 1 94 100 PHE B N 1
ATOM 1940 C CA . PHE B 1 100 ? 21.281 -9.023 -6.273 1 94 100 PHE B CA 1
ATOM 1941 C C . PHE B 1 100 ? 21.406 -10.523 -6.461 1 94 100 PHE B C 1
ATOM 1943 O O . PHE B 1 100 ? 20.422 -11.203 -6.742 1 94 100 PHE B O 1
ATOM 1950 N N . PRO B 1 101 ? 22.688 -10.977 -6.199 1 93.38 101 PRO B N 1
ATOM 1951 C CA . PRO B 1 101 ? 22.812 -12.438 -6.141 1 93.38 101 PRO B CA 1
ATOM 1952 C C . PRO B 1 101 ? 22.016 -13.047 -4.98 1 93.38 101 PRO B C 1
ATOM 1954 O O . PRO B 1 101 ? 21.672 -12.344 -4.027 1 93.38 101 PRO B O 1
ATOM 1957 N N . SER B 1 102 ? 21.766 -14.32 -5.16 1 94.81 102 SER B N 1
ATOM 1958 C CA . SER B 1 102 ? 21.062 -15.016 -4.098 1 94.81 102 SER B CA 1
ATOM 1959 C C . SER B 1 102 ? 21.781 -14.875 -2.76 1 94.81 102 SER B C 1
ATOM 1961 O O . SER B 1 102 ? 23 -15 -2.691 1 94.81 102 SER B O 1
ATOM 1963 N N . THR B 1 103 ? 21.031 -14.648 -1.705 1 94.12 103 THR B N 1
ATOM 1964 C CA . THR B 1 103 ? 21.641 -14.422 -0.395 1 94.12 103 THR B CA 1
ATOM 1965 C C . THR B 1 103 ? 21.359 -15.602 0.531 1 94.12 103 THR B C 1
ATOM 1967 O O . THR B 1 103 ? 22.031 -15.758 1.561 1 94.12 103 THR B O 1
ATOM 1970 N N . GLY B 1 104 ? 20.281 -16.359 0.217 1 95.19 104 GLY B N 1
ATOM 1971 C CA . GLY B 1 104 ? 19.859 -17.438 1.099 1 95.19 104 GLY B CA 1
ATOM 1972 C C . GLY B 1 104 ? 19.172 -16.938 2.363 1 95.19 104 GLY B C 1
ATOM 1973 O O . GLY B 1 104 ? 18.812 -17.734 3.229 1 95.19 104 GLY B O 1
ATOM 1974 N N . LYS B 1 105 ? 19 -15.688 2.465 1 96.56 105 LYS B N 1
ATOM 1975 C CA . LYS B 1 105 ? 18.391 -15.094 3.654 1 96.56 105 LYS B CA 1
ATOM 1976 C C . LYS B 1 105 ? 16.891 -14.922 3.479 1 96.56 105 LYS B C 1
ATOM 1978 O O . LYS B 1 105 ? 16.391 -14.836 2.354 1 96.56 105 LYS B O 1
ATOM 1983 N N . GLN B 1 106 ? 16.219 -14.883 4.621 1 97.75 106 GLN B N 1
ATOM 1984 C CA . GLN B 1 106 ? 14.797 -14.594 4.609 1 97.75 106 GLN B CA 1
ATOM 1985 C C . GLN B 1 106 ? 14.531 -13.102 4.449 1 97.75 106 GLN B C 1
ATOM 1987 O O . GLN B 1 106 ? 15.18 -12.281 5.094 1 97.75 106 GLN B O 1
ATOM 1992 N N . ILE B 1 107 ? 13.648 -12.844 3.555 1 98 107 ILE B N 1
ATOM 1993 C CA . ILE B 1 107 ? 13.227 -11.469 3.283 1 98 107 ILE B CA 1
ATOM 1994 C C . ILE B 1 107 ? 11.789 -11.273 3.748 1 98 107 ILE B C 1
ATOM 1996 O O . ILE B 1 107 ? 10.953 -12.172 3.617 1 98 107 ILE B O 1
ATOM 2000 N N . LYS B 1 108 ? 11.547 -10.156 4.328 1 98.69 108 LYS B N 1
ATOM 2001 C CA . LYS B 1 108 ? 10.211 -9.766 4.754 1 98.69 108 LYS B CA 1
ATOM 2002 C C . LYS B 1 108 ? 9.75 -8.5 4.031 1 98.69 108 LYS B C 1
ATOM 2004 O O . LYS B 1 108 ? 10.547 -7.594 3.783 1 98.69 108 LYS B O 1
ATOM 2009 N N . MET B 1 109 ? 8.492 -8.453 3.795 1 98.69 109 MET B N 1
ATOM 2010 C CA . MET B 1 109 ? 7.883 -7.316 3.109 1 98.69 109 MET B CA 1
ATOM 2011 C C . MET B 1 109 ? 6.43 -7.133 3.545 1 98.69 109 MET B C 1
ATOM 2013 O O . MET B 1 109 ? 5.82 -8.055 4.086 1 98.69 109 MET B O 1
ATOM 2017 N N . SER B 1 110 ? 5.898 -5.98 3.352 1 98.88 110 SER B N 1
ATOM 2018 C CA . SER B 1 110 ? 4.473 -5.73 3.529 1 98.88 110 SER B CA 1
ATOM 2019 C C . SER B 1 110 ? 3.871 -5.07 2.293 1 98.88 110 SER B C 1
ATOM 2021 O O . SER B 1 110 ? 4.598 -4.566 1.436 1 98.88 110 SER B O 1
ATOM 2023 N N . GLY B 1 111 ? 2.586 -5.129 2.201 1 98.88 111 GLY B N 1
ATOM 2024 C CA . GLY B 1 111 ? 1.912 -4.531 1.06 1 98.88 111 GLY B CA 1
ATOM 2025 C C . GLY B 1 111 ? 0.416 -4.379 1.262 1 98.88 111 GLY B C 1
ATOM 2026 O O . GLY B 1 111 ? -0.112 -4.73 2.318 1 98.88 111 GLY B O 1
ATOM 2027 N N . ALA B 1 112 ? -0.205 -3.758 0.332 1 98.94 112 ALA B N 1
ATOM 2028 C CA . ALA B 1 112 ? -1.649 -3.6 0.188 1 98.94 112 ALA B CA 1
ATOM 2029 C C . ALA B 1 112 ? -2.07 -3.713 -1.274 1 98.94 112 ALA B C 1
ATOM 2031 O O . ALA B 1 112 ? -1.432 -3.137 -2.158 1 98.94 112 ALA B O 1
ATOM 2032 N N . THR B 1 113 ? -3.09 -4.492 -1.518 1 98.94 113 THR B N 1
ATOM 2033 C CA . THR B 1 113 ? -3.543 -4.746 -2.881 1 98.94 113 THR B CA 1
ATOM 2034 C C . THR B 1 113 ? -5.059 -4.602 -2.982 1 98.94 113 THR B C 1
ATOM 2036 O O . THR B 1 113 ? -5.797 -5.16 -2.164 1 98.94 113 THR B O 1
ATOM 2039 N N . VAL B 1 114 ? -5.555 -3.811 -3.887 1 98.94 114 VAL B N 1
ATOM 2040 C CA . VAL B 1 114 ? -6.953 -3.842 -4.297 1 98.94 114 VAL B CA 1
ATOM 2041 C C . VAL B 1 114 ? -7.133 -4.816 -5.461 1 98.94 114 VAL B C 1
ATOM 2043 O O . VAL B 1 114 ? -6.531 -4.641 -6.523 1 98.94 114 VAL B O 1
ATOM 2046 N N . TYR B 1 115 ? -7.93 -5.801 -5.262 1 98.94 115 TYR B N 1
ATOM 2047 C CA . TYR B 1 115 ? -8.32 -6.699 -6.34 1 98.94 115 TYR B CA 1
ATOM 2048 C C . TYR B 1 115 ? -9.719 -6.363 -6.848 1 98.94 115 TYR B C 1
ATOM 2050 O O . TYR B 1 115 ? -10.617 -6.078 -6.059 1 98.94 115 TYR B O 1
ATOM 2058 N N . TYR B 1 116 ? -9.859 -6.402 -8.125 1 98.81 116 TYR B N 1
ATOM 2059 C CA . TYR B 1 116 ? -11.148 -6.168 -8.766 1 98.81 116 TYR B CA 1
ATOM 2060 C C . TYR B 1 116 ? -11.742 -7.469 -9.297 1 98.81 116 TYR B C 1
ATOM 2062 O O . TYR B 1 116 ? -11.008 -8.359 -9.734 1 98.81 116 TYR B O 1
ATOM 2070 N N . PHE B 1 117 ? -13.039 -7.551 -9.227 1 98.56 117 PHE B N 1
ATOM 2071 C CA . PHE B 1 117 ? -13.742 -8.789 -9.555 1 98.56 117 PHE B CA 1
ATOM 2072 C C . PHE B 1 117 ? -14.766 -8.547 -10.656 1 98.56 117 PHE B C 1
ATOM 2074 O O . PHE B 1 117 ? -15.344 -7.465 -10.75 1 98.56 117 PHE B O 1
ATOM 2081 N N . ASP B 1 118 ? -15.047 -9.461 -11.492 1 97.88 118 ASP B N 1
ATOM 2082 C CA . ASP B 1 118 ? -16.25 -9.719 -12.273 1 97.88 118 ASP B CA 1
ATOM 2083 C C . ASP B 1 118 ? -16.859 -11.078 -11.914 1 97.88 118 ASP B C 1
ATOM 2085 O O . ASP B 1 118 ? -16.344 -12.117 -12.312 1 97.88 118 ASP B O 1
ATOM 2089 N N . GLY B 1 119 ? -17.984 -10.938 -11.094 1 95.31 119 GLY B N 1
ATOM 2090 C CA . GLY B 1 119 ? -18.438 -12.188 -10.5 1 95.31 119 GLY B CA 1
ATOM 2091 C C . GLY B 1 119 ? -17.422 -12.812 -9.578 1 95.31 119 GLY B C 1
ATOM 2092 O O . GLY B 1 119 ? -16.953 -12.18 -8.625 1 95.31 119 GLY B O 1
ATOM 2093 N N . ASN B 1 120 ? -17.016 -14 -9.922 1 96.44 120 ASN B N 1
ATOM 2094 C CA . ASN B 1 120 ? -16.078 -14.719 -9.055 1 96.44 120 ASN B CA 1
ATOM 2095 C C . ASN B 1 120 ? -14.672 -14.727 -9.625 1 96.44 120 ASN B C 1
ATOM 2097 O O . ASN B 1 120 ? -13.805 -15.469 -9.148 1 96.44 120 ASN B O 1
ATOM 2101 N N . ARG B 1 121 ? -14.453 -13.906 -10.586 1 98.5 121 ARG B N 1
ATOM 2102 C CA . ARG B 1 121 ? -13.148 -13.891 -11.25 1 98.5 121 ARG B CA 1
ATOM 2103 C C . ARG B 1 121 ? -12.422 -12.578 -11 1 98.5 121 ARG B C 1
ATOM 2105 O O . ARG B 1 121 ? -13.047 -11.516 -10.953 1 98.5 121 ARG B O 1
ATOM 2112 N N . LEU B 1 122 ? -11.172 -12.672 -10.852 1 98.88 122 LEU B N 1
ATOM 2113 C CA . LEU B 1 122 ? -10.328 -11.492 -10.68 1 98.88 122 LEU B CA 1
ATOM 2114 C C . LEU B 1 122 ? -10.016 -10.844 -12.023 1 98.88 122 LEU B C 1
ATOM 2116 O O . LEU B 1 122 ? -9.586 -11.523 -12.961 1 98.88 122 LEU B O 1
ATOM 2120 N N . THR B 1 123 ? -10.211 -9.516 -12.109 1 98.94 123 THR B N 1
ATOM 2121 C CA . THR B 1 123 ? -10.078 -8.844 -13.391 1 98.94 123 THR B CA 1
ATOM 2122 C C . THR B 1 123 ? -8.898 -7.867 -13.375 1 98.94 123 THR B C 1
ATOM 2124 O O . THR B 1 123 ? -8.523 -7.32 -14.406 1 98.94 123 THR B O 1
ATOM 2127 N N . GLY B 1 124 ? -8.32 -7.598 -12.203 1 98.88 124 GLY B N 1
ATOM 2128 C CA . GLY B 1 124 ? -7.184 -6.695 -12.117 1 98.88 124 GLY B CA 1
ATOM 2129 C C . GLY B 1 124 ? -6.824 -6.32 -10.688 1 98.88 124 GLY B C 1
ATOM 2130 O O . GLY B 1 124 ? -7.477 -6.762 -9.742 1 98.88 124 GLY B O 1
ATOM 2131 N N . HIS B 1 125 ? -5.703 -5.508 -10.594 1 98.94 125 HIS B N 1
ATOM 2132 C CA . HIS B 1 125 ? -5.336 -5.113 -9.234 1 98.94 125 HIS B CA 1
ATOM 2133 C C . HIS B 1 125 ? -4.594 -3.781 -9.234 1 98.94 125 HIS B C 1
ATOM 2135 O O . HIS B 1 125 ? -4.07 -3.355 -10.266 1 98.94 125 HIS B O 1
ATOM 2141 N N . TRP B 1 126 ? -4.637 -3.053 -8.164 1 98.94 126 TRP B N 1
ATOM 2142 C CA . TRP B 1 126 ? -3.76 -1.988 -7.695 1 98.94 126 TRP B CA 1
ATOM 2143 C C . TRP B 1 126 ? -2.951 -2.445 -6.484 1 98.94 126 TRP B C 1
ATOM 2145 O O . TRP B 1 126 ? -3.52 -2.82 -5.457 1 98.94 126 TRP B O 1
ATOM 2155 N N . GLN B 1 127 ? -1.63 -2.432 -6.594 1 98.94 127 GLN B N 1
ATOM 2156 C CA . GLN B 1 127 ? -0.81 -2.947 -5.5 1 98.94 127 GLN B CA 1
ATOM 2157 C C . GLN B 1 127 ? 0.316 -1.976 -5.152 1 98.94 127 GLN B C 1
ATOM 2159 O O . GLN B 1 127 ? 0.889 -1.34 -6.039 1 98.94 127 GLN B O 1
ATOM 2164 N N . ILE B 1 128 ? 0.571 -1.86 -3.898 1 98.94 128 ILE B N 1
ATOM 2165 C CA . ILE B 1 128 ? 1.755 -1.183 -3.381 1 98.94 128 ILE B CA 1
ATOM 2166 C C . ILE B 1 128 ? 2.514 -2.115 -2.439 1 98.94 128 ILE B C 1
ATOM 2168 O O . ILE B 1 128 ? 1.91 -2.787 -1.601 1 98.94 128 ILE B O 1
ATOM 2172 N N . THR B 1 129 ? 3.768 -2.176 -2.633 1 98.81 129 THR B N 1
ATOM 2173 C CA . THR B 1 129 ? 4.629 -2.984 -1.778 1 98.81 129 THR B CA 1
ATOM 2174 C C . THR B 1 129 ? 5.77 -2.143 -1.207 1 98.81 129 THR B C 1
ATOM 2176 O O . THR B 1 129 ? 6.184 -1.157 -1.818 1 98.81 129 THR B O 1
ATOM 2179 N N . ASP B 1 130 ? 6.262 -2.504 -0.048 1 98.56 130 ASP B N 1
ATOM 2180 C CA . ASP B 1 130 ? 7.414 -1.843 0.555 1 98.56 130 ASP B CA 1
ATOM 2181 C C . ASP B 1 130 ? 8.711 -2.275 -0.123 1 98.56 130 ASP B C 1
ATOM 2183 O O . ASP B 1 130 ? 9.555 -2.928 0.497 1 98.56 130 ASP B O 1
ATOM 2187 N N . ARG B 1 131 ? 8.992 -1.763 -1.281 1 98 131 ARG B N 1
ATOM 2188 C CA . ARG B 1 131 ? 10.141 -2.164 -2.082 1 98 131 ARG B CA 1
ATOM 2189 C C . ARG B 1 131 ? 11.438 -1.661 -1.461 1 98 131 ARG B C 1
ATOM 2191 O O . ARG B 1 131 ? 12.484 -2.303 -1.588 1 98 131 ARG B O 1
ATOM 2198 N N . LEU B 1 132 ? 11.383 -0.487 -0.831 1 98.12 132 LEU B N 1
ATOM 2199 C CA . LEU B 1 132 ? 12.602 0.021 -0.214 1 98.12 132 LEU B CA 1
ATOM 2200 C C . LEU B 1 132 ? 13.055 -0.887 0.925 1 98.12 132 LEU B C 1
ATOM 2202 O O . LEU B 1 132 ? 14.25 -1.132 1.093 1 98.12 132 LEU B O 1
ATOM 2206 N N . GLY B 1 133 ? 12.008 -1.313 1.768 1 98.25 133 GLY B N 1
ATOM 2207 C CA . GLY B 1 133 ? 12.359 -2.266 2.811 1 98.25 133 GLY B CA 1
ATOM 2208 C C . GLY B 1 133 ? 13.055 -3.506 2.277 1 98.25 133 GLY B C 1
ATOM 2209 O O . GLY B 1 133 ? 14.039 -3.967 2.852 1 98.25 133 GLY B O 1
ATOM 2210 N N . VAL B 1 134 ? 12.578 -4.074 1.204 1 97.44 134 VAL B N 1
ATOM 2211 C CA . VAL B 1 134 ? 13.188 -5.25 0.587 1 97.44 134 VAL B CA 1
ATOM 2212 C C . VAL B 1 134 ? 14.594 -4.914 0.104 1 97.44 134 VAL B C 1
ATOM 2214 O O . VAL B 1 134 ? 15.539 -5.656 0.37 1 97.44 134 VAL B O 1
ATOM 2217 N N . TYR B 1 135 ? 14.75 -3.83 -0.618 1 96.44 135 TYR B N 1
ATOM 2218 C CA . TYR B 1 135 ? 16.031 -3.381 -1.134 1 96.44 135 TYR B CA 1
ATOM 2219 C C . TYR B 1 135 ? 17.062 -3.271 -0.014 1 96.44 135 TYR B C 1
ATOM 2221 O O . TYR B 1 135 ? 18.203 -3.74 -0.153 1 96.44 135 TYR B O 1
ATOM 2229 N N . GLN B 1 136 ? 16.688 -2.676 1.085 1 96.69 136 GLN B N 1
ATOM 2230 C CA . GLN B 1 136 ? 17.578 -2.504 2.227 1 96.69 136 GLN B CA 1
ATOM 2231 C C . GLN B 1 136 ? 18.016 -3.854 2.797 1 96.69 136 GLN B C 1
ATOM 2233 O O . GLN B 1 136 ? 19.172 -4.043 3.148 1 96.69 136 GLN B O 1
ATOM 2238 N N . GLN B 1 137 ? 17.109 -4.758 2.898 1 97.44 137 GLN B N 1
ATOM 2239 C CA . GLN B 1 137 ? 17.422 -6.098 3.398 1 97.44 137 GLN B CA 1
ATOM 2240 C C . GLN B 1 137 ? 18.406 -6.812 2.484 1 97.44 137 GLN B C 1
ATOM 2242 O O . GLN B 1 137 ? 19.344 -7.465 2.959 1 97.44 137 GLN B O 1
ATOM 2247 N N . LEU B 1 138 ? 18.203 -6.668 1.183 1 95.56 138 LEU B N 1
ATOM 2248 C CA . LEU B 1 138 ? 19.078 -7.309 0.207 1 95.56 138 LEU B CA 1
ATOM 2249 C C . LEU B 1 138 ? 20.469 -6.707 0.252 1 95.56 138 LEU B C 1
ATOM 2251 O O . LEU B 1 138 ? 21.469 -7.43 0.188 1 95.56 138 LEU B O 1
ATOM 2255 N N . ARG B 1 139 ? 20.562 -5.426 0.395 1 94.19 139 ARG B N 1
ATOM 2256 C CA . ARG B 1 139 ? 21.844 -4.746 0.497 1 94.19 139 ARG B CA 1
ATOM 2257 C C . ARG B 1 139 ? 22.594 -5.18 1.752 1 94.19 139 ARG B C 1
ATOM 2259 O O . ARG B 1 139 ? 23.812 -5.379 1.718 1 94.19 139 ARG B O 1
ATOM 2266 N N . GLN B 1 140 ? 21.875 -5.27 2.783 1 94.25 140 GLN B N 1
ATOM 2267 C CA . GLN B 1 140 ? 22.484 -5.695 4.039 1 94.25 140 GLN B CA 1
ATOM 2268 C C . GLN B 1 140 ? 23.016 -7.125 3.939 1 94.25 140 GLN B C 1
ATOM 2270 O O . GLN B 1 140 ? 24.094 -7.43 4.434 1 94.25 140 GLN B O 1
ATOM 2275 N N . ALA B 1 141 ? 22.266 -7.973 3.359 1 91.5 141 ALA B N 1
ATOM 2276 C CA . ALA B 1 141 ? 22.656 -9.375 3.195 1 91.5 141 ALA B CA 1
ATOM 2277 C C . ALA B 1 141 ? 23.891 -9.492 2.314 1 91.5 141 ALA B C 1
ATOM 2279 O O . ALA B 1 141 ? 24.75 -10.352 2.555 1 91.5 141 ALA B O 1
ATOM 2280 N N . ALA B 1 142 ? 23.938 -8.656 1.312 1 84.88 142 ALA B N 1
ATOM 2281 C CA . ALA B 1 142 ? 25.078 -8.672 0.385 1 84.88 142 ALA B CA 1
ATOM 2282 C C . ALA B 1 142 ? 26.344 -8.156 1.055 1 84.88 142 ALA B C 1
ATOM 2284 O O . ALA B 1 142 ? 27.438 -8.609 0.747 1 84.88 142 ALA B O 1
ATOM 2285 N N . ALA B 1 143 ? 26.172 -7.176 1.944 1 83.94 143 ALA B N 1
ATOM 2286 C CA . ALA B 1 143 ? 27.328 -6.613 2.65 1 83.94 143 ALA B CA 1
ATOM 2287 C C . ALA B 1 143 ? 27.875 -7.605 3.67 1 83.94 143 ALA B C 1
ATOM 2289 O O . ALA B 1 143 ? 29.078 -7.582 3.984 1 83.94 143 ALA B O 1
ATOM 2290 N N . GLY B 1 144 ? 26.906 -8.305 4.184 1 74.31 144 GLY B N 1
ATOM 2291 C CA . GLY B 1 144 ? 27.359 -9.273 5.176 1 74.31 144 GLY B CA 1
ATOM 2292 C C . GLY B 1 144 ? 27.875 -10.555 4.559 1 74.31 144 GLY B C 1
ATOM 2293 O O . GLY B 1 144 ? 28.453 -11.398 5.258 1 74.31 144 GLY B O 1
ATOM 2294 N N . ALA B 1 145 ? 27.703 -10.828 3.305 1 61.44 145 ALA B N 1
ATOM 2295 C CA . ALA B 1 145 ? 28.25 -11.992 2.607 1 61.44 145 ALA B CA 1
ATOM 2296 C C . ALA B 1 145 ? 29.703 -11.766 2.193 1 61.44 145 ALA B C 1
ATOM 2298 O O . ALA B 1 145 ? 30.094 -10.625 1.928 1 61.44 145 ALA B O 1
#

Foldseek 3Di:
DPLQVLLQVLVVCCCCCCQQQPVLVCLVVAADQWEAADADPPQPQHGHIDGSVRVSVSSCVVCVQFVNKDWDWPDWDDDVQKIKTKTKMKGARRQDDVVFGHLRDMFIKIKMKIFGDDRRHTHYMHMDIPVVSRVVVRVVSVVVD/DPLQVLLQVLVVCCCCCCQQQPVLVCLVVAADQWEAADADPPQPQHGHIDGSVRVSVSSCVVCVQFVNKDWDWPDWDDDVQKIKTKTKMKGARRQDDVVFGHLRDMFIKIKMKIFGDDRRHTHYMHMDIPVVSRVVVRVVSVVVD

Nearest PDB structures (foldseek):
  3f9s-assembly1_B  TM=9.589E-01  e=4.814E-29  Acidithiobacillus ferrooxidans ATCC 23270
  6hnn-assembly2_D  TM=8.312E-01  e=9.961E-12  Streptomyces antibioticus
  2gey-assembly1_B  TM=8.545E-01  e=2.525E-10  Streptomyces galilaeus
  2gey-assembly3_A  TM=8.538E-01  e=4.328E-10  Streptomyces galilaeus
  2gey-assembly3_C-2  TM=8.546E-01  e=5.297E-10  Streptomyces galilaeus

Solvent-accessible surface area (backbone atoms only — not comparable to full-atom values): 14830 Å² total; per-residue (Å²): 123,54,71,53,55,48,53,53,50,50,49,53,49,46,47,42,42,36,61,30,68,56,37,51,73,58,41,73,74,38,45,27,72,57,26,30,34,66,38,31,87,91,48,93,56,47,68,35,75,28,39,54,69,52,47,39,50,51,52,53,61,70,29,61,32,26,72,68,22,39,70,46,79,73,43,80,40,43,37,90,55,31,39,34,38,30,35,39,35,39,26,38,32,69,36,66,44,97,95,36,72,51,66,68,43,78,45,60,42,42,35,36,34,40,36,30,43,60,89,82,19,36,34,30,35,40,39,29,45,37,51,38,59,38,51,51,52,52,51,51,48,56,69,73,97,122,54,70,56,55,47,52,52,50,51,49,53,49,45,48,43,42,34,60,29,67,55,36,51,73,58,42,72,74,38,44,27,73,58,26,30,32,67,38,31,88,90,47,94,55,46,67,36,75,28,40,54,69,53,48,40,50,50,52,54,60,70,29,60,32,26,70,68,24,38,72,46,76,72,44,80,40,43,36,91,53,31,39,34,38,32,33,38,35,40,26,39,31,69,33,65,44,96,95,37,72,52,68,69,42,77,45,60,42,44,33,35,34,39,36,30,42,59,88,82,20,36,34,30,34,40,40,30,45,36,51,37,61,40,51,51,52,52,52,50,48,58,68,71,97

pLDDT: mean 96.57, std 5.37, range [61.44, 98.94]

Sequence (290 aa):
MSISSKAKEILTQFTREVWSEGNIEASDKYIAPKYTVLHDPGDPWEGRELDVAGYKERVKTLRAAFPDQCFDIQGLFADGDAVVMTWLWTATHKEDIPGFPSTGKQIKMSGATVYYFDGNRLTGHWQITDRLGVYQQLRQAAAGAMSISSKAKEILTQFTREVWSEGNIEASDKYIAPKYTVLHDPGDPWEGRELDVAGYKERVKTLRAAFPDQCFDIQGLFADGDAVVMTWLWTATHKEDIPGFPSTGKQIKMSGATVYYFDGNRLTGHWQITDRLGVYQQLRQAAAGA

Organism: Acidithiobacillus ferrooxidans (strain ATCC 23270 / DSM 14882 / CIP 104768 / NCIMB 8455) (NCBI:txid243159)

Secondary structure (DSSP, 8-state):
--HHHHHHHHHHHHIIIIIIS--GGGHHHHEEEEEEEEE-TT-TTTT-EE-HHHHHHHHHHHHTT-TT-EEEEEEEEEETTEEEEEEEEEEE--S-BTTB-----EEEEEEEEEEEEETTEEEEEEEEE-HHHHHHHHHHHHHH-/--HHHHHHHHHHHHIIIIIIS--GGGHHHHEEEEEEEEE-TT-TTTT-EE-HHHHHHHHHHHHHT-TT-EEEEEEEEEETTEEEEEEEEEEE--S-BTTB-----EEEEEEEEEEEEETTEEEEEEEEE-HHHHHHHHHHHHHH-

Radius of gyration: 19.49 Å; Cα contacts (8 Å, |Δi|>4): 629; chains: 2; bounding box: 54×46×41 Å

InterPro domains:
  IPR009959 Polyketide cyclase SnoaL-like [PF07366] (11-138)
  IPR009959 Polyketide cyclase SnoaL-like [PTHR38436] (6-138)
  IPR032710 NTF2-like domain superfamily [SSF54427] (5-139)